Protein AF-T0CBG4-F1 (afdb_monomer_lite)

Radius of gyration: 37.31 Å; chains: 1; bounding box: 79×85×83 Å

Secondary structure (DSSP, 8-state):
---------------------------TTHHHHHHHHHHHHHHHHHHHHHHHHTTT-----------S-TTS----------------S---SSHHHHHTTS-GGGEETTTEE-EE--PPSEEEEETTTTEEEEEETTEEEE--SSSB--EEEEETTTTEEEEEE-SSBHHHHHHHHHHHHHHHHHHHTSS-EEEEEEP--

Structure (mmCIF, N/CA/C/O backbone):
data_AF-T0CBG4-F1
#
_entry.id   AF-T0CBG4-F1
#
loop_
_atom_site.group_PDB
_atom_site.id
_atom_site.type_symbol
_atom_site.label_atom_id
_atom_site.label_alt_id
_atom_site.label_comp_id
_atom_site.label_asym_id
_atom_site.label_entity_id
_atom_site.label_seq_id
_atom_site.pdbx_PDB_ins_code
_atom_site.Cartn_x
_atom_site.Cartn_y
_atom_site.Cartn_z
_atom_site.occupancy
_atom_site.B_iso_or_equiv
_atom_site.auth_seq_id
_atom_site.auth_comp_id
_atom_site.auth_asym_id
_atom_site.auth_atom_id
_atom_site.pdbx_PDB_model_num
ATOM 1 N N . MET A 1 1 ? 57.318 -65.740 19.740 1.00 37.69 1 MET A N 1
ATOM 2 C CA . MET A 1 1 ? 58.091 -66.657 20.612 1.00 37.69 1 MET A CA 1
ATOM 3 C C . MET A 1 1 ? 57.737 -66.328 22.060 1.00 37.69 1 MET A C 1
ATOM 5 O O . MET A 1 1 ? 57.861 -65.175 22.432 1.00 37.69 1 MET A O 1
ATOM 9 N N . LYS A 1 2 ? 56.919 -67.177 22.707 1.00 39.50 2 LYS A N 1
ATOM 10 C CA . LYS A 1 2 ? 57.251 -67.961 23.926 1.00 39.50 2 LYS A CA 1
ATOM 11 C C . LYS A 1 2 ? 57.809 -67.086 25.067 1.00 39.50 2 LYS A C 1
ATOM 13 O O . LYS A 1 2 ? 58.924 -66.606 24.966 1.00 39.50 2 LYS A O 1
ATOM 18 N N . LYS A 1 3 ? 56.951 -66.738 26.038 1.00 41.25 3 LYS A N 1
ATOM 19 C CA . LYS A 1 3 ? 56.841 -67.357 27.385 1.00 41.25 3 LYS A CA 1
ATOM 20 C C . LYS A 1 3 ? 58.083 -67.096 28.246 1.00 41.25 3 LYS A C 1
ATOM 22 O O . LYS A 1 3 ? 59.130 -67.612 27.894 1.00 41.25 3 LYS A O 1
ATOM 27 N N . LEU A 1 4 ? 57.916 -66.506 29.432 1.00 41.81 4 LEU A N 1
ATOM 28 C CA . LEU A 1 4 ? 58.376 -67.175 30.652 1.00 41.81 4 LEU A CA 1
ATOM 29 C C . LEU A 1 4 ? 57.711 -66.611 31.917 1.00 41.81 4 LEU A C 1
ATOM 31 O O . LEU A 1 4 ? 57.557 -65.409 32.096 1.00 41.81 4 LEU A O 1
ATOM 35 N N . VAL A 1 5 ? 57.311 -67.562 32.750 1.00 48.22 5 VAL A N 1
ATOM 36 C CA . VAL A 1 5 ? 56.775 -67.482 34.108 1.00 48.22 5 VAL A CA 1
ATOM 37 C C . VAL A 1 5 ? 57.923 -67.865 35.044 1.00 48.22 5 VAL A C 1
ATOM 39 O O . VAL A 1 5 ? 58.652 -68.784 34.685 1.00 48.22 5 VAL A O 1
ATOM 42 N N . LEU A 1 6 ? 58.058 -67.226 36.210 1.00 43.19 6 LEU A N 1
ATOM 43 C CA . LEU A 1 6 ? 58.262 -67.826 37.552 1.00 43.19 6 LEU A CA 1
ATOM 44 C C . LEU A 1 6 ? 58.715 -66.700 38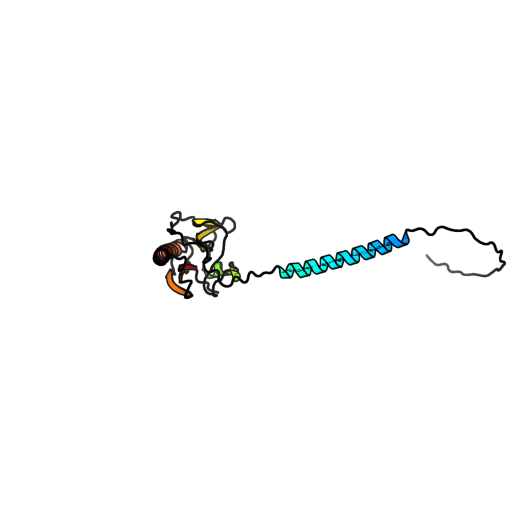.516 1.00 43.19 6 LEU A C 1
ATOM 46 O O . LEU A 1 6 ? 59.621 -65.958 38.164 1.00 43.19 6 LEU A O 1
ATOM 50 N N . LEU A 1 7 ? 58.022 -66.356 39.608 1.00 46.22 7 LEU A N 1
ATOM 51 C CA . LEU A 1 7 ? 57.769 -67.059 40.886 1.00 46.22 7 LEU A CA 1
ATOM 52 C C . LEU A 1 7 ? 58.995 -67.118 41.819 1.00 46.22 7 LEU A C 1
ATOM 54 O O . LEU A 1 7 ? 60.086 -67.465 41.387 1.00 46.22 7 LEU A O 1
ATOM 58 N N . LEU A 1 8 ? 58.694 -66.894 43.107 1.00 43.19 8 LEU A N 1
ATOM 59 C CA . LEU A 1 8 ? 59.471 -67.084 44.344 1.00 43.19 8 LEU A CA 1
ATOM 60 C C . LEU A 1 8 ? 60.249 -65.870 44.896 1.00 43.19 8 LEU A C 1
ATOM 62 O O . LEU A 1 8 ? 60.901 -65.170 44.141 1.00 43.19 8 LEU A O 1
ATOM 66 N N . VAL A 1 9 ? 60.341 -65.605 46.208 1.00 43.59 9 VAL A N 1
ATOM 67 C CA . VAL A 1 9 ? 59.545 -65.887 47.427 1.00 43.59 9 VAL A CA 1
ATOM 68 C C . VAL A 1 9 ? 60.393 -65.417 48.633 1.00 43.59 9 VAL A C 1
ATOM 70 O O . VAL A 1 9 ? 61.612 -65.505 48.589 1.00 43.59 9 VAL A O 1
ATOM 73 N N . LEU A 1 10 ? 59.706 -65.004 49.706 1.00 40.34 10 LEU A N 1
ATOM 74 C CA . LEU A 1 10 ? 60.107 -65.003 51.129 1.00 40.34 10 LEU A CA 1
ATOM 75 C C . LEU A 1 10 ? 61.128 -63.983 51.709 1.00 40.34 10 LEU A C 1
ATOM 77 O O . LEU A 1 10 ? 62.315 -63.988 51.415 1.00 40.34 10 LEU A O 1
ATOM 81 N N . THR A 1 11 ? 60.602 -63.271 52.722 1.00 45.53 11 THR A N 1
ATOM 82 C CA . THR A 1 11 ? 61.139 -63.000 54.082 1.00 45.53 11 THR A CA 1
ATOM 83 C C . THR A 1 11 ? 62.439 -62.219 54.281 1.00 45.53 11 THR A C 1
ATOM 85 O O . THR A 1 11 ? 63.509 -62.708 53.954 1.00 45.53 11 THR A O 1
ATOM 88 N N . ALA A 1 12 ? 62.370 -61.142 55.077 1.00 43.72 12 ALA A N 1
ATOM 89 C CA . ALA A 1 12 ? 62.709 -61.205 56.510 1.00 43.72 12 ALA A CA 1
ATOM 90 C C . ALA A 1 12 ? 62.407 -59.883 57.250 1.00 43.72 12 ALA A C 1
ATOM 92 O O . ALA A 1 12 ? 62.532 -58.791 56.705 1.00 43.72 12 ALA A O 1
ATOM 93 N N . LEU A 1 13 ? 62.001 -60.034 58.513 1.00 43.34 13 LEU A N 1
ATOM 94 C CA . LEU A 1 13 ? 61.850 -59.014 59.554 1.00 43.34 13 LEU A CA 1
ATOM 95 C C . LEU A 1 13 ? 63.197 -58.350 59.905 1.00 43.34 13 LEU A C 1
ATOM 97 O O . LEU A 1 13 ? 64.209 -59.041 59.946 1.00 43.34 13 LEU A O 1
ATOM 101 N N . THR A 1 14 ? 63.203 -57.086 60.348 1.00 48.53 14 THR A N 1
ATOM 102 C CA . THR A 1 14 ? 63.325 -56.717 61.784 1.00 48.53 14 THR A CA 1
ATOM 103 C C . THR A 1 14 ? 63.513 -55.205 62.019 1.00 48.53 14 THR A C 1
ATOM 105 O O . THR A 1 14 ? 64.178 -54.510 61.265 1.00 48.53 14 THR A O 1
ATOM 108 N N . ALA A 1 15 ? 62.934 -54.772 63.147 1.00 39.62 15 ALA A N 1
ATOM 109 C CA . ALA A 1 15 ? 63.411 -53.773 64.112 1.00 39.62 15 ALA A CA 1
ATOM 110 C C . ALA A 1 15 ? 63.417 -52.259 63.784 1.00 39.62 15 ALA A C 1
ATOM 112 O O . ALA A 1 15 ? 64.324 -51.686 63.194 1.00 39.62 15 ALA A O 1
ATOM 113 N N . THR A 1 16 ? 62.393 -51.631 64.362 1.00 50.56 16 THR A N 1
ATOM 114 C CA . THR A 1 16 ? 62.274 -50.294 64.968 1.00 50.56 16 THR A CA 1
ATOM 115 C C . THR A 1 16 ? 63.550 -49.554 65.398 1.00 50.56 16 THR A C 1
ATOM 117 O O . THR A 1 16 ? 64.309 -50.058 66.224 1.00 50.56 16 THR A O 1
ATOM 120 N N . THR A 1 17 ? 63.614 -48.262 65.062 1.00 44.94 17 THR A N 1
ATOM 121 C CA . THR A 1 17 ? 64.161 -47.205 65.932 1.00 44.94 17 THR A CA 1
ATOM 122 C C . THR A 1 17 ? 63.277 -45.956 65.869 1.00 44.94 17 THR A C 1
ATOM 124 O O . THR A 1 17 ? 62.831 -45.522 64.809 1.00 44.94 17 THR A O 1
ATOM 127 N N . PHE A 1 18 ? 62.972 -45.419 67.049 1.00 50.69 18 PHE A N 1
ATOM 128 C CA . PHE A 1 18 ? 62.211 -44.193 67.269 1.00 50.69 18 PHE A CA 1
ATOM 129 C C . PHE A 1 18 ? 63.106 -42.960 67.081 1.00 50.69 18 PHE A C 1
ATOM 131 O O . PHE A 1 18 ? 64.184 -42.898 67.665 1.00 50.69 18 PHE A O 1
ATOM 138 N N . ALA A 1 19 ? 62.605 -41.944 66.374 1.00 45.84 19 ALA A N 1
ATOM 139 C CA . ALA A 1 19 ? 63.012 -40.549 66.544 1.00 45.84 19 ALA A CA 1
ATOM 140 C C . ALA A 1 19 ? 61.829 -39.624 66.201 1.00 45.84 19 ALA A C 1
ATOM 142 O O . ALA A 1 19 ? 61.199 -39.755 65.153 1.00 45.84 19 ALA A O 1
ATOM 143 N N . ALA A 1 20 ? 61.499 -38.729 67.131 1.00 49.34 20 ALA A N 1
ATOM 144 C CA . ALA A 1 20 ? 60.479 -37.687 67.010 1.00 49.34 20 ALA A CA 1
ATOM 145 C C . ALA A 1 20 ? 61.099 -36.376 66.450 1.00 49.34 20 ALA A C 1
ATOM 147 O O . ALA A 1 20 ? 62.283 -36.352 66.129 1.00 49.34 20 ALA A O 1
ATOM 148 N N . PRO A 1 21 ? 60.354 -35.262 66.369 1.00 49.00 21 PRO A N 1
ATOM 149 C CA . PRO A 1 21 ? 59.578 -34.819 65.218 1.00 49.00 21 PRO A CA 1
ATOM 150 C C . PRO A 1 21 ? 60.204 -33.595 64.519 1.00 49.00 21 PRO A C 1
ATOM 152 O O . PRO A 1 21 ? 60.665 -32.668 65.181 1.00 49.00 21 PRO A O 1
ATOM 155 N N . GLU A 1 22 ? 60.093 -33.503 63.191 1.00 44.03 22 GLU A N 1
ATOM 156 C CA . GLU A 1 22 ? 60.361 -32.255 62.462 1.00 44.03 22 GLU A CA 1
ATOM 157 C C . GLU A 1 22 ? 59.092 -31.681 61.819 1.00 44.03 22 GLU A C 1
ATOM 159 O O . GLU A 1 22 ? 58.344 -32.339 61.094 1.00 44.03 22 GLU A O 1
ATOM 164 N N . ARG A 1 23 ? 58.855 -30.402 62.125 1.00 49.78 23 ARG A N 1
ATOM 165 C CA . ARG A 1 23 ? 57.807 -29.540 61.573 1.00 49.78 23 ARG A CA 1
ATOM 166 C C . ARG A 1 23 ? 58.010 -29.354 60.066 1.00 49.78 23 ARG A C 1
ATOM 168 O O . ARG A 1 23 ? 58.769 -28.488 59.638 1.00 49.78 23 ARG A O 1
ATOM 175 N N . GLY A 1 24 ? 57.261 -30.109 59.268 1.00 41.94 24 GLY A N 1
ATOM 176 C CA . GLY A 1 24 ? 57.139 -29.925 57.822 1.00 41.94 24 GLY A CA 1
ATOM 177 C C . GLY A 1 24 ? 55.911 -29.095 57.443 1.00 41.94 24 GLY A C 1
ATOM 178 O O . GLY A 1 24 ? 54.775 -29.533 57.608 1.00 41.94 24 GLY A O 1
ATOM 179 N N . ARG A 1 25 ? 56.161 -27.891 56.923 1.00 47.22 25 ARG A N 1
ATOM 180 C CA . ARG A 1 25 ? 55.216 -26.967 56.272 1.00 47.22 25 ARG A CA 1
ATOM 181 C C . ARG A 1 25 ? 54.281 -27.693 55.287 1.00 47.22 25 ARG A C 1
ATOM 183 O O . ARG A 1 25 ? 54.751 -28.304 54.332 1.00 47.22 25 ARG A O 1
ATOM 190 N N . ARG A 1 26 ? 52.961 -27.571 55.476 1.00 45.28 26 ARG A N 1
ATOM 191 C CA . ARG A 1 26 ? 51.955 -27.978 54.480 1.00 45.28 26 ARG A CA 1
ATOM 192 C C . ARG A 1 26 ? 51.795 -26.870 53.438 1.00 45.28 26 ARG A C 1
ATOM 194 O O . ARG A 1 26 ? 51.528 -25.724 53.784 1.00 45.28 26 ARG A O 1
ATOM 201 N N . ASN A 1 27 ? 52.004 -27.239 52.179 1.00 47.25 27 ASN A N 1
ATOM 202 C CA . ASN A 1 27 ? 51.906 -26.375 51.008 1.00 47.25 27 ASN A CA 1
ATOM 203 C C . ASN A 1 27 ? 50.450 -25.952 50.748 1.00 47.25 27 ASN A C 1
ATOM 205 O O . ASN A 1 27 ? 49.567 -26.796 50.639 1.00 47.25 27 ASN A O 1
ATOM 209 N N . ASN A 1 28 ? 50.231 -24.649 50.569 1.00 52.94 28 ASN A N 1
ATOM 210 C CA . ASN A 1 28 ? 48.940 -23.996 50.300 1.00 52.94 28 ASN A CA 1
ATOM 211 C C . ASN A 1 28 ? 48.387 -24.224 48.871 1.00 52.94 28 ASN A C 1
ATOM 213 O O . ASN A 1 28 ? 47.576 -23.436 48.390 1.00 52.94 28 ASN A O 1
ATOM 217 N N . ASN A 1 29 ? 48.819 -25.271 48.163 1.00 52.94 29 ASN A N 1
ATOM 218 C CA . ASN A 1 29 ? 48.487 -25.458 46.743 1.00 52.94 29 ASN A CA 1
ATOM 219 C C . ASN A 1 29 ? 47.198 -26.267 46.506 1.00 52.94 29 ASN A C 1
ATOM 221 O O . ASN A 1 29 ? 46.635 -26.215 45.412 1.00 52.94 29 ASN A O 1
ATOM 225 N N . ASP A 1 30 ? 46.686 -26.971 47.520 1.00 51.78 30 ASP A N 1
ATOM 226 C CA . ASP A 1 30 ? 45.487 -27.811 47.374 1.00 51.78 30 ASP A CA 1
ATOM 227 C C . ASP A 1 30 ? 44.169 -27.016 47.467 1.00 51.78 30 ASP A C 1
ATOM 229 O O . ASP A 1 30 ? 43.137 -27.438 46.932 1.00 51.78 30 ASP A O 1
ATOM 233 N N . ASP A 1 31 ? 44.197 -25.822 48.067 1.00 52.88 31 ASP A N 1
ATOM 234 C CA . ASP A 1 31 ? 43.014 -24.963 48.197 1.00 52.88 31 ASP A CA 1
ATOM 235 C C . ASP A 1 31 ? 42.715 -24.161 46.919 1.00 52.88 31 ASP A C 1
ATOM 237 O O . ASP A 1 31 ? 41.555 -23.844 46.630 1.00 52.88 31 ASP A O 1
ATOM 241 N N . GLU A 1 32 ? 43.724 -23.885 46.087 1.00 48.28 32 GLU A N 1
ATOM 242 C CA . GLU A 1 32 ? 43.535 -23.099 44.863 1.00 48.28 32 GLU A CA 1
ATOM 243 C C . GLU A 1 32 ? 42.802 -23.897 43.766 1.00 48.28 32 GLU A C 1
ATOM 245 O O . GLU A 1 32 ? 41.938 -23.365 43.061 1.00 48.28 32 GLU A O 1
ATOM 250 N N . LEU A 1 33 ? 43.057 -25.208 43.668 1.00 51.22 33 LEU A N 1
ATOM 251 C CA . LEU A 1 33 ? 42.388 -26.096 42.708 1.00 51.22 33 LEU A CA 1
ATOM 252 C C . LEU A 1 33 ? 40.919 -26.369 43.070 1.00 51.22 33 LEU A C 1
ATOM 254 O O . LEU A 1 33 ? 40.072 -26.473 42.174 1.00 51.22 33 LEU A O 1
ATOM 258 N N . ARG A 1 34 ? 40.578 -26.421 44.366 1.00 49.47 34 ARG A N 1
ATOM 259 C CA . ARG A 1 34 ? 39.176 -26.499 44.817 1.00 49.47 34 ARG A CA 1
ATOM 260 C C . ARG A 1 34 ? 38.412 -25.205 44.541 1.00 49.47 34 ARG A C 1
ATOM 262 O O . ARG A 1 34 ? 37.251 -25.265 44.134 1.00 49.47 34 ARG A O 1
ATOM 269 N N . ASN A 1 35 ? 39.061 -24.048 44.678 1.00 50.88 35 ASN A N 1
ATOM 270 C CA . ASN A 1 35 ? 38.427 -22.759 44.398 1.00 50.88 35 ASN A CA 1
ATOM 271 C C . ASN A 1 35 ? 38.187 -22.513 42.898 1.00 50.88 35 ASN A C 1
ATOM 273 O O . ASN A 1 35 ? 37.151 -21.953 42.534 1.00 50.88 35 ASN A O 1
ATOM 277 N N . ARG A 1 36 ? 39.080 -22.982 42.012 1.00 48.97 36 ARG A N 1
ATOM 278 C CA . ARG A 1 36 ? 38.887 -22.867 40.551 1.00 48.97 36 ARG A CA 1
ATOM 279 C C . ARG A 1 36 ? 37.696 -23.691 40.049 1.00 48.97 36 ARG A C 1
ATOM 281 O O . ARG A 1 36 ? 36.831 -23.144 39.374 1.00 48.97 36 ARG A O 1
ATOM 288 N N . ARG A 1 37 ? 37.550 -24.949 40.491 1.00 47.88 37 ARG A N 1
ATOM 289 C CA . ARG A 1 37 ? 36.385 -25.789 40.123 1.00 47.88 37 ARG A CA 1
ATOM 290 C C . ARG A 1 37 ? 35.049 -25.233 40.632 1.00 47.88 37 ARG A C 1
ATOM 292 O O . ARG A 1 37 ? 34.018 -25.430 39.994 1.00 47.88 37 ARG A O 1
ATOM 299 N N . SER A 1 38 ? 35.060 -24.525 41.763 1.00 52.03 38 SER A N 1
ATOM 300 C CA . SER A 1 38 ? 33.863 -23.872 42.310 1.00 52.03 38 SER A CA 1
ATOM 301 C C . SER A 1 38 ? 33.472 -22.608 41.526 1.00 52.03 38 SER A C 1
ATOM 303 O O . SER A 1 38 ? 32.282 -22.336 41.349 1.00 52.03 38 SER A O 1
ATOM 305 N N . ARG A 1 39 ? 34.451 -21.862 40.988 1.00 47.56 39 ARG A N 1
ATOM 306 C CA . ARG A 1 39 ? 34.199 -20.699 40.117 1.00 47.56 39 ARG A CA 1
ATOM 307 C C . ARG A 1 39 ? 33.622 -21.105 38.760 1.00 47.56 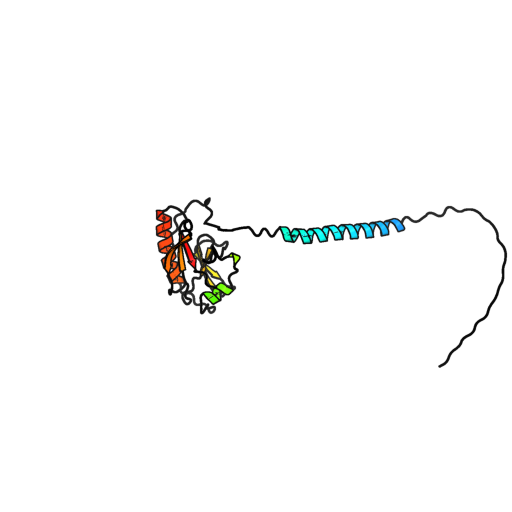39 ARG A C 1
ATOM 309 O O . ARG A 1 39 ? 32.597 -20.546 38.377 1.00 47.56 39 ARG A O 1
ATOM 316 N N . ASP A 1 40 ? 34.160 -22.138 38.116 1.00 47.84 40 ASP A N 1
ATOM 317 C CA . ASP A 1 40 ? 33.653 -22.610 36.814 1.00 47.84 40 ASP A CA 1
ATOM 318 C C . ASP A 1 40 ? 32.217 -23.166 36.908 1.00 47.84 40 ASP A C 1
ATOM 320 O O . ASP A 1 40 ? 31.383 -22.964 36.020 1.00 47.84 40 ASP A O 1
ATOM 324 N N . ALA A 1 41 ? 31.872 -23.805 38.032 1.00 49.53 41 ALA A N 1
ATOM 325 C CA . ALA A 1 41 ? 30.512 -24.279 38.290 1.00 49.53 41 ALA A CA 1
ATOM 326 C C . ALA A 1 41 ? 29.510 -23.138 38.567 1.00 49.53 41 ALA A C 1
ATOM 328 O O . ALA A 1 41 ? 28.310 -23.299 38.316 1.00 49.53 41 ALA A O 1
ATOM 329 N N . ARG A 1 42 ? 29.976 -21.988 39.074 1.00 46.50 42 ARG A N 1
ATOM 330 C CA . ARG A 1 42 ? 29.150 -20.786 39.288 1.00 46.50 42 ARG A CA 1
ATOM 331 C C . ARG A 1 42 ? 28.929 -20.013 37.990 1.00 46.50 42 ARG A C 1
ATOM 333 O O . ARG A 1 42 ? 27.808 -19.572 37.742 1.00 46.50 42 ARG A O 1
ATOM 340 N N . ASP A 1 43 ? 29.946 -19.936 37.138 1.00 46.38 43 ASP A N 1
ATOM 341 C CA . ASP A 1 43 ? 29.872 -19.226 35.855 1.00 46.38 43 ASP A CA 1
ATOM 342 C C . ASP A 1 43 ? 29.018 -19.981 34.814 1.00 46.38 43 ASP A C 1
ATOM 344 O O . ASP A 1 43 ? 28.286 -19.400 34.005 1.00 46.38 43 ASP A O 1
ATOM 348 N N . SER A 1 44 ? 28.996 -21.316 34.904 1.00 46.06 44 SER A N 1
ATOM 349 C CA . SER A 1 44 ? 28.110 -22.156 34.088 1.00 46.06 44 SER A CA 1
ATOM 350 C C . SER A 1 44 ? 26.620 -21.980 34.438 1.00 46.06 44 SER A C 1
ATOM 352 O O . SER A 1 44 ? 25.757 -22.068 33.559 1.00 46.06 44 SER A O 1
ATOM 354 N N . ARG A 1 45 ? 26.284 -21.661 35.700 1.00 44.81 45 ARG A N 1
ATOM 355 C CA . ARG A 1 45 ? 24.890 -21.381 36.104 1.00 44.81 45 ARG A CA 1
ATOM 356 C C . ARG A 1 45 ? 24.417 -20.010 35.622 1.00 44.81 45 ARG A C 1
ATOM 358 O O . ARG A 1 45 ? 23.303 -19.917 35.113 1.00 44.81 45 ARG A O 1
ATOM 365 N N . TYR A 1 46 ? 25.282 -18.996 35.657 1.00 43.75 46 TYR A N 1
ATOM 366 C CA . TYR A 1 46 ? 24.961 -17.666 35.124 1.00 43.75 46 TYR A CA 1
ATOM 367 C C . TYR A 1 46 ? 24.720 -17.682 33.604 1.00 43.75 46 TYR A C 1
ATOM 369 O O . TYR A 1 46 ? 23.815 -17.016 33.096 1.00 43.75 46 TYR A O 1
ATOM 377 N N . ASN A 1 47 ? 25.451 -18.524 32.866 1.00 43.66 47 ASN A N 1
ATOM 378 C CA . ASN A 1 47 ? 25.245 -18.688 31.425 1.00 43.66 47 ASN A CA 1
ATOM 379 C C . ASN A 1 47 ? 24.014 -19.534 31.053 1.00 43.66 47 ASN A C 1
ATOM 381 O O . ASN A 1 47 ? 23.457 -19.361 29.963 1.00 43.66 47 ASN A O 1
ATOM 385 N N . ARG A 1 48 ? 23.544 -20.426 31.936 1.00 41.81 48 ARG A N 1
ATOM 386 C CA . ARG A 1 48 ? 22.320 -21.211 31.694 1.00 41.81 48 ARG A CA 1
ATOM 387 C C . ARG A 1 48 ? 21.056 -20.377 31.904 1.00 41.81 48 ARG A C 1
ATOM 389 O O . ARG A 1 48 ? 20.120 -20.499 31.111 1.00 41.81 48 ARG A O 1
ATOM 396 N N . ASP A 1 49 ? 21.071 -19.475 32.881 1.00 45.25 49 ASP A N 1
ATOM 397 C CA . ASP A 1 49 ? 19.961 -18.549 33.126 1.00 45.25 49 ASP A CA 1
ATOM 398 C C . ASP A 1 49 ? 19.931 -17.394 32.116 1.00 45.25 49 ASP A C 1
ATOM 400 O O . ASP A 1 49 ? 18.853 -16.995 31.676 1.00 45.25 49 ASP A O 1
ATOM 404 N N . SER A 1 50 ? 21.087 -16.947 31.610 1.00 44.22 50 SER A N 1
ATOM 405 C CA . SER A 1 50 ? 21.136 -15.972 30.506 1.00 44.22 50 SER A CA 1
ATOM 406 C C . SER A 1 50 ? 20.543 -16.528 29.197 1.00 44.22 50 SER A C 1
ATOM 408 O O . SER A 1 50 ? 19.864 -15.817 28.453 1.00 44.22 50 SER A O 1
ATOM 410 N N . ARG A 1 51 ? 20.686 -17.838 28.934 1.00 42.78 51 ARG A N 1
ATOM 411 C CA . ARG A 1 51 ? 20.030 -18.495 27.785 1.00 42.78 51 ARG A CA 1
ATOM 412 C C . ARG A 1 51 ? 18.529 -18.729 27.986 1.00 42.78 51 ARG A C 1
ATOM 414 O O . ARG A 1 51 ? 17.803 -18.749 26.995 1.00 42.78 51 ARG A O 1
ATOM 421 N N . ARG A 1 52 ? 18.048 -18.851 29.230 1.00 42.19 52 ARG A N 1
ATOM 422 C CA . ARG A 1 52 ? 16.604 -18.872 29.539 1.00 42.19 52 ARG A CA 1
ATOM 423 C C . ARG A 1 52 ? 15.972 -17.478 29.524 1.00 42.19 52 ARG A C 1
ATOM 425 O O . ARG A 1 52 ? 14.809 -17.364 29.153 1.00 42.19 52 ARG A O 1
ATOM 432 N N . ASN A 1 53 ? 16.728 -16.421 29.820 1.00 39.84 53 ASN A N 1
ATOM 433 C CA . ASN A 1 53 ? 16.219 -15.047 29.751 1.00 39.84 53 ASN A CA 1
ATOM 434 C C . ASN A 1 53 ? 16.252 -14.427 28.349 1.00 39.84 53 ASN A C 1
ATOM 436 O O . ASN A 1 53 ? 15.400 -13.596 28.054 1.00 39.84 53 ASN A O 1
ATOM 440 N N . ARG A 1 54 ? 17.087 -14.908 27.417 1.00 40.62 54 ARG A N 1
ATOM 441 C CA . ARG A 1 54 ? 16.956 -14.524 25.992 1.00 40.62 54 ARG A CA 1
ATOM 442 C C . ARG A 1 54 ? 15.664 -15.019 25.326 1.00 40.62 54 ARG A C 1
ATOM 444 O O . ARG A 1 54 ? 15.342 -14.583 24.226 1.00 40.62 54 ARG A O 1
ATOM 451 N N . GLN A 1 55 ? 14.907 -15.909 25.973 1.00 40.94 55 GLN A N 1
ATOM 452 C CA . GLN A 1 55 ? 13.570 -16.300 25.515 1.00 40.94 55 GLN A CA 1
ATOM 453 C C . GLN A 1 55 ? 12.451 -15.373 26.014 1.00 40.94 55 GLN A C 1
ATOM 455 O O . GLN A 1 55 ? 11.345 -15.462 25.484 1.00 40.94 55 GLN A O 1
ATOM 460 N N . ARG A 1 56 ? 12.714 -14.472 26.974 1.00 39.03 56 ARG A N 1
ATOM 461 C CA . ARG A 1 56 ? 11.699 -13.563 27.538 1.00 39.03 56 ARG A CA 1
ATOM 462 C C . ARG A 1 56 ? 11.712 -12.147 26.965 1.00 39.03 56 ARG A C 1
ATOM 464 O O . ARG A 1 56 ? 10.730 -11.439 27.140 1.00 39.03 56 ARG A O 1
ATOM 471 N N . ASP A 1 57 ? 12.722 -11.812 26.166 1.00 39.53 57 ASP A N 1
ATOM 472 C CA . ASP A 1 57 ? 12.692 -10.645 25.271 1.00 39.53 57 ASP A CA 1
ATOM 473 C C . ASP A 1 57 ? 12.088 -10.977 23.900 1.00 39.53 57 ASP A C 1
ATOM 475 O O . ASP A 1 57 ? 12.132 -10.190 22.961 1.00 39.53 57 ASP A O 1
ATOM 479 N N . ARG A 1 58 ? 11.390 -12.115 23.805 1.00 39.94 58 ARG A N 1
ATOM 480 C CA . ARG A 1 58 ? 10.215 -12.224 22.939 1.00 39.94 58 ARG A CA 1
ATOM 481 C C . ARG A 1 58 ? 9.019 -11.534 23.607 1.00 39.94 58 ARG A C 1
ATOM 483 O O . ARG A 1 58 ? 7.956 -12.129 23.738 1.00 39.94 58 ARG A O 1
ATOM 490 N N . ARG A 1 59 ? 9.163 -10.246 23.927 1.00 38.25 59 ARG A N 1
ATOM 491 C CA . ARG A 1 59 ? 8.127 -9.314 23.483 1.00 38.25 59 ARG A CA 1
ATOM 492 C C . ARG A 1 59 ? 8.234 -9.384 21.948 1.00 38.25 59 ARG A C 1
ATOM 494 O O . ARG A 1 59 ? 8.943 -8.606 21.336 1.00 38.25 59 ARG A O 1
ATOM 501 N N . TYR A 1 60 ? 7.705 -10.396 21.244 1.00 38.47 60 TYR A N 1
ATOM 502 C CA . TYR A 1 60 ? 6.292 -10.393 20.849 1.00 38.47 60 TYR A CA 1
ATOM 503 C C . TYR A 1 60 ? 5.617 -9.149 21.392 1.00 38.47 60 TYR A C 1
ATOM 505 O O . TYR A 1 60 ? 4.847 -9.180 22.342 1.00 38.47 60 TYR A O 1
ATOM 513 N N . ASP A 1 61 ? 6.076 -8.033 20.827 1.00 41.75 61 ASP A N 1
ATOM 514 C CA . ASP A 1 61 ? 5.348 -6.799 20.773 1.00 41.75 61 ASP A CA 1
ATOM 515 C C . ASP A 1 61 ? 3.986 -7.250 20.266 1.00 41.75 61 ASP A C 1
ATOM 517 O O . ASP A 1 61 ? 3.825 -7.650 19.109 1.00 41.75 61 ASP A O 1
ATOM 521 N N . ASP A 1 62 ? 3.061 -7.336 21.212 1.00 37.25 62 ASP A N 1
ATOM 522 C CA . ASP A 1 62 ? 1.660 -7.684 21.069 1.00 37.25 62 ASP A CA 1
ATOM 523 C C . ASP A 1 62 ? 0.974 -6.522 20.340 1.00 37.25 62 ASP A C 1
ATOM 525 O O . ASP A 1 62 ? -0.050 -5.985 20.754 1.00 37.25 62 ASP A O 1
ATOM 529 N N . ARG A 1 63 ? 1.579 -6.104 19.218 1.00 42.19 63 ARG A N 1
ATOM 530 C CA . ARG A 1 63 ? 1.042 -5.209 18.204 1.00 42.19 63 ARG A CA 1
ATOM 531 C C . ARG A 1 63 ? -0.023 -5.971 17.435 1.00 42.19 63 ARG A C 1
ATOM 533 O O . ARG A 1 63 ? -0.035 -6.039 16.208 1.00 42.19 63 ARG A O 1
ATOM 540 N N . ARG A 1 64 ? -1.008 -6.481 18.163 1.00 40.84 64 ARG A N 1
ATOM 541 C CA . ARG A 1 64 ? -2.372 -6.280 17.721 1.00 40.84 64 ARG A CA 1
ATOM 542 C C . ARG A 1 64 ? -2.479 -4.807 17.306 1.00 40.84 64 ARG A C 1
ATOM 544 O O . ARG A 1 64 ? -2.384 -3.920 18.141 1.00 40.84 64 ARG A O 1
ATOM 551 N N . ARG A 1 65 ? -2.753 -4.568 16.023 1.00 48.41 65 ARG A N 1
ATOM 552 C CA . ARG A 1 65 ? -3.524 -3.396 15.588 1.00 48.41 65 ARG A CA 1
ATOM 553 C C . ARG A 1 65 ? -2.803 -2.044 15.649 1.00 48.41 65 ARG A C 1
ATOM 555 O O . ARG A 1 65 ? -3.342 -1.107 16.230 1.00 48.41 65 ARG A O 1
ATOM 562 N N . THR A 1 66 ? -1.669 -1.848 14.978 1.00 47.06 66 THR A N 1
ATOM 563 C CA . THR A 1 66 ? -1.254 -0.462 14.690 1.00 47.06 66 THR A CA 1
ATOM 564 C C . THR A 1 66 ? -2.178 0.148 13.634 1.00 47.06 66 THR A C 1
ATOM 566 O O . THR A 1 66 ? -1.814 0.323 12.474 1.00 47.06 66 THR A O 1
ATOM 569 N N . ARG A 1 67 ? -3.387 0.550 14.055 1.00 48.72 67 ARG A N 1
ATOM 570 C CA . ARG A 1 67 ? -3.963 1.834 13.640 1.00 48.72 67 ARG A CA 1
ATOM 571 C C . ARG A 1 67 ? -2.798 2.834 13.539 1.00 48.72 67 ARG A C 1
ATOM 573 O O . ARG A 1 67 ? -1.901 2.760 14.387 1.00 48.72 67 ARG A O 1
ATOM 580 N N . PRO A 1 68 ? -2.721 3.664 12.485 1.00 51.66 68 PRO A N 1
ATOM 581 C CA . PRO A 1 68 ? -1.777 4.777 12.468 1.00 51.66 68 PRO A CA 1
ATOM 582 C C . PRO A 1 68 ? -1.749 5.416 13.852 1.00 51.66 68 PRO A C 1
ATOM 584 O O . PRO A 1 68 ? -2.817 5.601 14.434 1.00 51.66 68 PRO A O 1
ATOM 587 N N . ASP A 1 69 ? -0.553 5.591 14.414 1.00 49.25 69 ASP A N 1
ATOM 588 C CA . ASP A 1 69 ? -0.393 6.047 15.791 1.00 49.25 69 ASP A CA 1
ATOM 589 C C . ASP A 1 69 ? -1.299 7.270 16.023 1.00 49.25 69 ASP A C 1
ATOM 591 O O . ASP A 1 69 ? -1.076 8.297 15.377 1.00 49.25 69 ASP A O 1
ATOM 595 N N . PRO A 1 70 ? -2.334 7.174 16.881 1.00 48.59 70 PRO A N 1
ATOM 596 C CA . PRO A 1 70 ? -3.292 8.257 17.077 1.00 48.59 70 PRO A CA 1
ATOM 597 C C . PRO A 1 70 ? -2.646 9.502 17.701 1.00 48.59 70 PRO A C 1
ATOM 599 O O . PRO A 1 70 ? -3.279 10.550 17.763 1.00 48.59 70 PRO A O 1
ATOM 602 N N . THR A 1 71 ? -1.392 9.414 18.162 1.00 51.97 71 THR A N 1
ATOM 603 C CA . THR A 1 71 ? -0.615 10.571 18.629 1.00 51.97 71 THR A CA 1
ATOM 604 C C . THR A 1 71 ? 0.036 11.360 17.491 1.00 51.97 71 THR A C 1
ATOM 606 O O . THR A 1 71 ? 0.505 12.481 17.702 1.00 51.97 71 THR A O 1
ATOM 609 N N . ARG A 1 72 ? 0.058 10.818 16.267 1.00 65.69 72 ARG A N 1
ATOM 610 C CA . ARG A 1 72 ? 0.606 11.508 15.102 1.00 65.69 72 ARG A CA 1
ATOM 611 C C . ARG A 1 72 ? -0.444 12.465 14.551 1.00 65.69 72 ARG A C 1
ATOM 613 O O . ARG A 1 72 ? -1.410 12.037 13.930 1.00 65.69 72 ARG A O 1
ATOM 620 N N . ALA A 1 73 ? -0.213 13.763 14.739 1.00 76.62 73 ALA A N 1
ATOM 621 C CA . ALA A 1 73 ? -1.036 14.802 14.131 1.00 76.62 73 ALA A CA 1
ATOM 622 C C . ALA A 1 73 ? -1.219 14.539 12.625 1.00 76.62 73 ALA A C 1
ATOM 624 O O . ALA A 1 73 ? -0.246 14.244 11.912 1.00 76.62 73 ALA A O 1
ATOM 625 N N . TYR A 1 74 ? -2.466 14.632 12.156 1.00 82.44 74 TYR A N 1
ATOM 626 C CA . TYR A 1 74 ? -2.764 14.511 10.738 1.00 82.44 74 TYR A CA 1
ATOM 627 C C . TYR A 1 74 ? -1.995 15.580 9.968 1.00 82.44 74 TYR A C 1
ATOM 629 O O . TYR A 1 74 ? -1.998 16.765 10.307 1.00 82.44 74 TYR A O 1
ATOM 637 N N . ARG A 1 75 ? -1.301 15.142 8.923 1.00 84.62 75 ARG A N 1
ATOM 638 C CA . ARG A 1 75 ? -0.623 16.024 7.989 1.00 84.62 75 ARG A CA 1
ATOM 639 C C . ARG A 1 75 ? -1.183 15.705 6.624 1.00 84.62 75 ARG A C 1
ATOM 641 O O . ARG A 1 75 ? -1.036 14.577 6.160 1.00 84.62 75 ARG A O 1
ATOM 648 N N . ARG A 1 76 ? -1.760 16.720 5.981 1.00 87.50 76 ARG A N 1
ATOM 649 C CA . ARG A 1 76 ? -2.205 16.608 4.596 1.00 87.50 76 ARG A CA 1
ATOM 650 C C . ARG A 1 76 ? -1.062 16.048 3.755 1.00 87.50 76 ARG A C 1
ATOM 652 O O . ARG A 1 76 ? 0.030 16.620 3.699 1.00 87.50 76 ARG A O 1
ATOM 659 N N . TYR A 1 77 ? -1.344 14.926 3.119 1.00 89.38 77 TYR A N 1
ATOM 660 C CA . TYR A 1 77 ? -0.477 14.276 2.160 1.00 89.38 77 TYR A CA 1
ATOM 661 C C . TYR A 1 77 ? -1.221 14.218 0.835 1.00 89.38 77 TYR A C 1
ATOM 663 O O . TYR A 1 77 ? -2.441 14.074 0.814 1.00 89.38 77 TYR A O 1
ATOM 671 N N . ARG A 1 78 ? -0.482 14.364 -0.260 1.00 91.19 78 ARG A N 1
ATOM 672 C CA . ARG A 1 78 ? -1.019 14.164 -1.596 1.00 91.19 78 ARG A CA 1
ATOM 673 C C . ARG A 1 78 ? -0.175 13.119 -2.290 1.00 91.19 78 ARG A C 1
ATOM 675 O O . ARG A 1 78 ? 1.016 13.342 -2.527 1.00 91.19 78 ARG A O 1
ATOM 682 N N . HIS A 1 79 ? -0.811 12.005 -2.612 1.00 92.62 79 HIS A N 1
ATOM 683 C CA . HIS A 1 79 ? -0.212 10.943 -3.386 1.00 92.62 79 HIS A CA 1
ATOM 684 C C . HIS A 1 79 ? 0.360 11.497 -4.685 1.00 92.62 79 HIS A C 1
ATOM 686 O O . HIS A 1 79 ? -0.244 12.318 -5.377 1.00 92.62 79 HIS A O 1
ATOM 692 N N . THR A 1 80 ? 1.584 11.078 -4.973 1.00 92.06 80 THR A N 1
ATOM 693 C CA . THR A 1 80 ? 2.280 11.421 -6.206 1.00 92.06 80 THR A CA 1
ATOM 694 C C . THR A 1 80 ? 2.645 10.103 -6.873 1.00 92.06 80 THR A C 1
ATOM 696 O O . THR A 1 80 ? 3.609 9.462 -6.446 1.00 92.06 80 THR A O 1
ATOM 699 N N . PRO A 1 81 ? 1.865 9.670 -7.879 1.00 88.81 81 PRO A N 1
ATOM 700 C CA . PRO A 1 81 ? 2.147 8.450 -8.618 1.00 88.81 81 PRO A CA 1
ATOM 701 C C . PRO A 1 81 ? 3.551 8.481 -9.212 1.00 88.81 81 PRO A C 1
ATOM 703 O O . PRO A 1 81 ? 3.968 9.500 -9.776 1.00 88.81 81 PRO A O 1
ATOM 706 N N . ASN A 1 82 ? 4.263 7.359 -9.138 1.00 87.50 82 ASN A N 1
ATOM 707 C CA . ASN A 1 82 ? 5.485 7.226 -9.913 1.00 87.50 82 ASN A CA 1
ATOM 708 C C . ASN A 1 82 ? 5.114 6.882 -11.361 1.00 87.50 82 ASN A C 1
ATOM 710 O O . ASN A 1 82 ? 4.493 5.855 -11.627 1.00 87.50 82 ASN A O 1
ATOM 714 N N . ARG A 1 83 ? 5.494 7.759 -12.295 1.00 82.25 83 ARG A N 1
ATOM 715 C CA . ARG A 1 83 ? 5.210 7.600 -13.730 1.00 82.25 83 ARG A CA 1
ATOM 716 C C . ARG A 1 83 ? 6.224 6.710 -14.440 1.00 82.25 83 ARG A C 1
ATOM 718 O O . ARG A 1 83 ? 5.972 6.286 -15.567 1.00 82.25 83 ARG A O 1
ATOM 725 N N . ASP A 1 84 ? 7.343 6.416 -13.787 1.00 80.88 84 ASP A N 1
ATOM 726 C CA . ASP A 1 84 ? 8.379 5.573 -14.354 1.00 80.88 84 ASP A CA 1
ATOM 727 C C . ASP A 1 84 ? 7.985 4.104 -14.199 1.00 80.88 84 ASP A C 1
ATOM 729 O O . ASP A 1 84 ? 8.051 3.512 -13.119 1.00 80.88 84 ASP A O 1
ATOM 733 N N . TYR A 1 85 ? 7.574 3.497 -15.312 1.00 77.75 85 TYR A N 1
ATOM 734 C CA . TYR A 1 85 ? 7.279 2.070 -15.394 1.00 77.75 85 TYR A CA 1
ATOM 735 C C . TYR A 1 85 ? 8.575 1.255 -15.391 1.00 77.75 85 TYR A C 1
ATOM 737 O O . TYR A 1 85 ? 9.042 0.775 -16.429 1.00 77.75 85 TYR A O 1
ATOM 745 N N . VAL A 1 86 ? 9.176 1.102 -14.211 1.00 80.50 86 VAL A N 1
ATOM 746 C CA . VAL A 1 86 ? 10.426 0.356 -14.065 1.00 80.50 86 VAL A CA 1
ATOM 747 C C . VAL A 1 86 ? 10.180 -1.126 -14.350 1.00 80.50 86 VAL A C 1
ATOM 749 O O . VAL A 1 86 ? 9.324 -1.777 -13.745 1.00 80.50 86 VAL A O 1
ATOM 752 N N . ARG A 1 87 ? 10.933 -1.664 -15.312 1.00 84.44 87 ARG A N 1
ATOM 753 C CA . ARG A 1 87 ? 10.962 -3.099 -15.607 1.00 84.44 87 ARG A CA 1
ATOM 754 C C . ARG A 1 87 ? 11.698 -3.822 -14.483 1.00 84.44 87 ARG A C 1
ATOM 756 O O . ARG A 1 87 ? 12.810 -3.438 -14.149 1.00 84.44 87 ARG A O 1
ATOM 763 N N . HIS A 1 88 ? 11.097 -4.883 -13.961 1.00 88.00 88 HIS A N 1
ATOM 764 C CA . HIS A 1 88 ? 11.735 -5.847 -13.063 1.00 88.00 88 HIS A CA 1
ATOM 765 C C . HIS A 1 88 ? 11.582 -7.258 -13.627 1.00 88.00 88 HIS A C 1
ATOM 767 O O . HIS A 1 88 ? 10.674 -7.534 -14.425 1.00 88.00 88 HIS A O 1
ATOM 773 N N . ASN A 1 89 ? 12.481 -8.149 -13.217 1.00 85.56 89 ASN A N 1
ATOM 774 C CA . ASN A 1 89 ? 12.427 -9.554 -13.602 1.00 85.56 89 ASN A CA 1
ATOM 775 C C . ASN A 1 89 ? 11.558 -10.362 -12.637 1.00 85.56 89 ASN A C 1
ATOM 777 O O . ASN A 1 89 ? 10.941 -11.352 -13.040 1.00 85.56 89 ASN A O 1
ATOM 781 N N . ARG A 1 90 ? 11.495 -9.954 -11.364 1.00 86.56 90 ARG A N 1
ATOM 782 C CA . ARG A 1 90 ? 10.740 -10.684 -10.350 1.00 86.56 90 ARG A CA 1
ATOM 783 C C . ARG A 1 90 ? 9.247 -10.414 -10.448 1.00 86.56 90 ARG A C 1
ATOM 785 O O . ARG A 1 90 ? 8.733 -9.435 -9.927 1.00 86.56 90 ARG A O 1
ATOM 792 N N . ARG A 1 91 ? 8.521 -11.379 -10.998 1.00 86.56 91 ARG A N 1
ATOM 793 C CA . ARG A 1 91 ? 7.062 -11.316 -11.093 1.00 86.56 91 ARG A CA 1
ATOM 794 C C . ARG A 1 91 ? 6.396 -12.262 -10.119 1.00 86.56 91 ARG A C 1
ATOM 796 O O . ARG A 1 91 ? 6.806 -13.412 -9.965 1.00 86.56 91 ARG A O 1
ATOM 803 N N . TRP A 1 92 ? 5.318 -11.789 -9.521 1.00 86.62 92 TRP A N 1
ATOM 804 C CA . TRP A 1 92 ? 4.383 -12.613 -8.781 1.00 86.62 92 TRP A CA 1
ATOM 805 C C . TRP A 1 92 ? 3.188 -12.887 -9.684 1.00 86.62 92 TRP A C 1
ATOM 807 O O . TRP A 1 92 ? 2.271 -12.071 -9.773 1.00 86.62 92 TRP A O 1
ATOM 817 N N . THR A 1 93 ? 3.208 -14.040 -10.365 1.00 74.19 93 THR A N 1
ATOM 818 C CA . THR A 1 93 ? 2.132 -14.480 -11.274 1.00 74.19 93 THR A CA 1
ATOM 819 C C . THR A 1 93 ? 0.759 -14.361 -10.618 1.00 74.19 93 THR A C 1
ATOM 821 O O . THR A 1 93 ? -0.219 -14.010 -11.272 1.00 74.19 93 THR A O 1
ATOM 824 N N . THR A 1 94 ? 0.690 -14.607 -9.308 1.00 81.50 94 THR A N 1
ATOM 825 C CA . THR A 1 94 ? -0.497 -14.351 -8.499 1.00 81.50 94 THR A CA 1
ATOM 826 C C . THR A 1 94 ? -0.157 -13.552 -7.241 1.00 81.50 94 THR A C 1
ATOM 828 O O . THR A 1 94 ? 0.941 -13.656 -6.691 1.00 81.50 94 THR A O 1
ATOM 831 N N . ALA A 1 95 ? -1.132 -12.804 -6.712 1.00 84.75 95 ALA A N 1
ATOM 832 C CA . ALA A 1 95 ? -1.006 -12.163 -5.397 1.00 84.75 95 ALA A CA 1
ATOM 833 C C . ALA A 1 95 ? -0.670 -13.179 -4.289 1.00 84.75 95 ALA A C 1
ATOM 835 O O . ALA A 1 95 ? 0.130 -12.904 -3.398 1.00 84.75 95 ALA A O 1
ATOM 836 N N . ARG A 1 96 ? -1.205 -14.403 -4.396 1.00 86.94 96 ARG A N 1
ATOM 837 C CA . ARG A 1 96 ? -0.918 -15.503 -3.467 1.00 86.94 96 ARG A CA 1
ATOM 838 C C . ARG A 1 96 ? 0.575 -15.854 -3.421 1.00 86.94 96 ARG A C 1
ATOM 840 O O . ARG A 1 96 ? 1.087 -16.131 -2.338 1.00 86.94 96 ARG A O 1
ATOM 847 N N . ASP A 1 97 ? 1.284 -15.821 -4.548 1.00 89.00 97 ASP A N 1
ATOM 848 C CA . ASP A 1 97 ? 2.719 -16.139 -4.577 1.00 89.00 97 ASP A CA 1
ATOM 849 C C . ASP A 1 97 ? 3.532 -15.125 -3.770 1.00 89.00 97 ASP A C 1
ATOM 851 O O . ASP A 1 97 ? 4.399 -15.507 -2.982 1.00 89.00 97 ASP A O 1
ATOM 855 N N . TYR A 1 98 ? 3.178 -13.843 -3.879 1.00 90.62 98 TYR A N 1
ATOM 856 C CA . TYR A 1 98 ? 3.751 -12.805 -3.031 1.00 90.62 98 TYR A CA 1
ATOM 857 C C . TYR A 1 98 ? 3.405 -13.025 -1.555 1.00 90.62 98 TYR A C 1
ATOM 859 O O . TYR A 1 98 ? 4.288 -12.988 -0.696 1.00 90.62 98 TYR A O 1
ATOM 867 N N . HIS A 1 99 ? 2.137 -13.310 -1.249 1.00 91.81 99 HIS A N 1
ATOM 868 C CA . HIS A 1 99 ? 1.645 -13.485 0.120 1.00 91.81 99 HIS A CA 1
ATOM 869 C C . HIS A 1 99 ? 2.381 -14.583 0.893 1.00 91.81 99 HIS A C 1
ATOM 871 O O . HIS A 1 99 ? 2.564 -14.451 2.101 1.00 91.81 99 HIS A O 1
ATOM 877 N N . ARG A 1 100 ? 2.862 -15.628 0.210 1.00 90.19 100 ARG A N 1
ATOM 878 C CA . ARG A 1 100 ? 3.673 -16.703 0.812 1.00 90.19 100 ARG A CA 1
ATOM 879 C C . ARG A 1 100 ? 5.030 -16.227 1.332 1.00 90.19 100 ARG A C 1
ATOM 881 O O . ARG A 1 100 ? 5.588 -16.853 2.228 1.00 90.19 100 ARG A O 1
ATOM 888 N N . THR A 1 101 ? 5.561 -15.133 0.791 1.00 90.00 101 THR A N 1
ATOM 889 C CA . THR A 1 101 ? 6.820 -14.531 1.266 1.00 90.00 101 THR A CA 1
ATOM 890 C C . THR A 1 101 ? 6.624 -13.557 2.418 1.00 90.00 101 THR A C 1
ATOM 892 O O . THR A 1 101 ? 7.579 -13.202 3.112 1.00 90.00 101 THR A O 1
ATOM 895 N N . VAL A 1 102 ? 5.384 -13.132 2.650 1.00 88.75 102 VAL A N 1
ATOM 896 C CA . VAL A 1 102 ? 5.048 -12.213 3.725 1.00 88.75 102 VAL A CA 1
ATOM 897 C C . VAL A 1 102 ? 4.787 -13.011 4.995 1.00 88.75 102 VAL A C 1
ATOM 899 O O . VAL A 1 102 ? 3.975 -13.931 5.040 1.00 88.75 102 VAL A O 1
ATOM 902 N N . ARG A 1 103 ? 5.483 -12.642 6.070 1.00 89.75 103 ARG A N 1
ATOM 903 C CA . ARG A 1 103 ? 5.281 -13.265 7.380 1.00 89.75 103 ARG A CA 1
ATOM 904 C C . ARG A 1 103 ? 3.859 -12.963 7.885 1.00 89.75 103 ARG A C 1
ATOM 906 O O . ARG A 1 103 ? 3.455 -11.801 7.816 1.00 89.75 103 ARG A O 1
ATOM 913 N N . PRO A 1 104 ? 3.150 -13.931 8.500 1.00 87.56 104 PRO A N 1
ATOM 914 C CA . PRO A 1 104 ? 1.787 -13.728 9.008 1.00 87.56 104 PRO A CA 1
ATOM 915 C C . PRO A 1 104 ? 1.626 -12.558 9.989 1.00 87.56 104 PRO A C 1
ATOM 917 O O . PRO A 1 104 ? 0.549 -11.987 10.091 1.00 87.56 104 PRO A O 1
ATOM 920 N N . ILE A 1 105 ? 2.703 -12.154 10.676 1.00 87.06 105 ILE A N 1
ATOM 921 C CA . ILE A 1 105 ? 2.712 -10.987 11.574 1.00 87.06 105 ILE A CA 1
ATO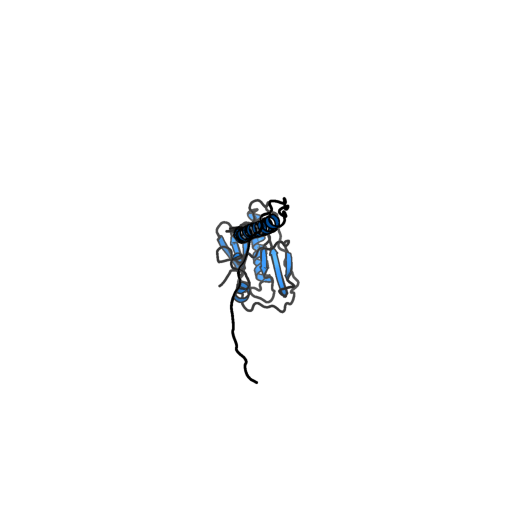M 922 C C . ILE A 1 105 ? 2.334 -9.670 10.874 1.00 87.06 105 ILE A C 1
ATOM 924 O O . ILE A 1 105 ? 1.881 -8.739 11.527 1.00 87.06 105 ILE A O 1
ATOM 928 N N . TYR A 1 106 ? 2.501 -9.588 9.553 1.00 90.62 106 TYR A N 1
ATOM 929 C CA . TYR A 1 106 ? 2.138 -8.411 8.763 1.00 90.62 106 TYR A CA 1
ATOM 930 C C . TYR A 1 106 ? 0.706 -8.460 8.227 1.00 90.62 106 TYR A C 1
ATOM 932 O O . TYR A 1 106 ? 0.313 -7.584 7.459 1.00 90.62 106 TYR A O 1
ATOM 940 N N . VAL A 1 107 ? -0.073 -9.480 8.587 1.00 90.75 107 VAL A N 1
ATOM 941 C CA . VAL A 1 107 ? -1.468 -9.600 8.168 1.00 90.75 107 VAL A CA 1
ATOM 942 C C . VAL A 1 107 ? -2.354 -8.960 9.232 1.00 90.75 107 VAL A C 1
ATOM 944 O O . VAL A 1 107 ? -2.554 -9.488 10.324 1.00 90.75 107 VAL A O 1
ATOM 947 N N . TYR A 1 108 ? -2.907 -7.801 8.902 1.00 89.88 108 TYR A N 1
ATOM 948 C CA . TYR A 1 108 ? -3.865 -7.092 9.730 1.00 89.88 108 TYR A CA 1
ATOM 949 C C . TYR A 1 108 ? -5.255 -7.715 9.597 1.00 89.88 108 TYR A C 1
ATOM 951 O O . TYR A 1 108 ? -5.766 -7.914 8.491 1.00 89.88 108 TYR A O 1
ATOM 959 N N . ASN A 1 109 ? -5.847 -8.038 10.749 1.00 89.25 109 ASN A N 1
ATOM 960 C CA . ASN A 1 109 ? -7.180 -8.628 10.876 1.00 89.25 109 ASN A CA 1
ATOM 961 C C . ASN A 1 109 ? -7.413 -9.851 9.960 1.00 89.25 109 ASN A C 1
ATOM 963 O O . ASN A 1 109 ? -8.502 -10.035 9.428 1.00 89.25 109 ASN A O 1
ATOM 967 N N . ASN A 1 110 ? -6.367 -10.656 9.717 1.00 89.19 110 ASN A N 1
ATOM 968 C CA . ASN A 1 110 ? -6.379 -11.814 8.807 1.00 89.19 110 ASN A CA 1
ATOM 969 C C . ASN A 1 110 ? -6.836 -11.514 7.362 1.00 89.19 110 ASN A C 1
ATOM 971 O O . ASN A 1 110 ? -7.173 -12.438 6.625 1.00 89.19 110 ASN A O 1
ATOM 975 N N . ARG A 1 111 ? -6.866 -10.239 6.952 1.00 91.81 111 ARG A N 1
ATOM 976 C CA . ARG A 1 111 ? -7.482 -9.798 5.690 1.00 91.81 111 ARG A CA 1
ATOM 977 C C . ARG A 1 111 ? -6.624 -8.851 4.875 1.00 91.81 111 ARG A C 1
ATOM 979 O O . ARG A 1 111 ? -6.767 -8.836 3.660 1.00 91.81 111 ARG A O 1
ATOM 986 N N . TRP A 1 112 ? -5.745 -8.079 5.507 1.00 94.69 112 TRP A N 1
ATOM 987 C CA . TRP A 1 112 ? -5.032 -6.993 4.837 1.00 94.69 112 TRP A CA 1
ATOM 988 C C . TRP A 1 112 ? -3.541 -7.049 5.095 1.00 94.69 112 TRP A C 1
ATOM 990 O O . TRP A 1 112 ? -3.102 -7.159 6.237 1.00 94.69 112 TRP A O 1
ATOM 1000 N N . LEU A 1 113 ? -2.747 -6.917 4.042 1.00 93.94 113 LEU A N 1
ATOM 1001 C CA . LEU A 1 113 ? -1.308 -6.788 4.177 1.00 93.94 113 LEU A CA 1
ATOM 1002 C C . LEU A 1 113 ? -0.924 -5.400 4.689 1.00 93.94 113 LEU A C 1
ATOM 1004 O O . LEU A 1 113 ? -1.206 -4.381 4.062 1.00 93.94 113 LEU A O 1
ATOM 1008 N N . ARG A 1 114 ? -0.218 -5.382 5.819 1.00 93.12 114 ARG A N 1
ATOM 1009 C CA . ARG A 1 114 ? 0.352 -4.198 6.465 1.00 93.12 114 ARG A CA 1
ATOM 1010 C C . ARG A 1 114 ? 1.797 -4.478 6.852 1.00 93.12 114 ARG A C 1
ATOM 1012 O O . ARG A 1 114 ? 2.146 -4.643 8.020 1.00 93.12 114 ARG A O 1
ATOM 1019 N N . VAL A 1 115 ? 2.655 -4.544 5.837 1.00 91.88 115 VAL A N 1
ATOM 1020 C CA . VAL A 1 115 ? 4.086 -4.782 6.033 1.00 91.88 115 VAL A CA 1
ATOM 1021 C C . VAL A 1 115 ? 4.761 -3.483 6.462 1.00 91.88 115 VAL A C 1
ATOM 1023 O O . VAL A 1 115 ? 4.967 -2.588 5.645 1.00 91.88 115 VAL A O 1
ATOM 1026 N N . SER A 1 116 ? 5.069 -3.375 7.753 1.00 90.62 116 SER A N 1
ATOM 1027 C CA . SER A 1 116 ? 5.685 -2.183 8.337 1.00 90.62 116 SER A CA 1
ATOM 1028 C C . SER A 1 116 ? 7.145 -2.030 7.908 1.00 90.62 116 SER A C 1
ATOM 1030 O O . SER A 1 116 ? 7.913 -2.991 8.002 1.00 90.62 116 SER A O 1
ATOM 1032 N N . VAL A 1 117 ? 7.540 -0.819 7.527 1.00 89.00 117 VAL A N 1
ATOM 1033 C CA . VAL A 1 117 ? 8.908 -0.430 7.163 1.00 89.00 117 VAL A CA 1
ATOM 1034 C C . VAL A 1 117 ? 9.267 0.913 7.805 1.00 89.00 117 VAL A C 1
ATOM 1036 O O . VAL A 1 117 ? 8.388 1.692 8.162 1.00 89.00 117 VAL A O 1
ATOM 1039 N N . SER A 1 118 ? 10.560 1.200 7.944 1.00 87.81 118 SER A N 1
ATOM 1040 C CA . SER A 1 118 ? 11.070 2.450 8.530 1.00 87.81 118 SER A CA 1
ATOM 1041 C C . SER A 1 118 ? 11.444 3.510 7.485 1.00 87.81 118 SER A C 1
ATOM 1043 O O . SER A 1 118 ? 12.237 4.403 7.773 1.00 87.81 118 SER A O 1
ATOM 1045 N N . TYR A 1 119 ? 10.928 3.390 6.262 1.00 85.81 119 TYR A N 1
ATOM 1046 C CA . TYR A 1 119 ? 11.201 4.321 5.169 1.00 85.81 119 TYR A CA 1
ATOM 1047 C C . TYR A 1 119 ? 10.233 5.508 5.179 1.00 85.81 119 TYR A C 1
ATOM 1049 O O . TYR A 1 119 ? 9.138 5.436 5.738 1.00 85.81 119 TYR A O 1
ATOM 1057 N N . VAL A 1 120 ? 10.657 6.600 4.543 1.00 88.19 120 VAL A N 1
ATOM 1058 C CA . VAL A 1 120 ? 9.809 7.767 4.274 1.00 88.19 120 VAL A CA 1
ATOM 1059 C C . VAL A 1 120 ? 8.824 7.478 3.142 1.00 88.19 120 VAL A C 1
ATOM 1061 O O . VAL A 1 120 ? 9.057 6.582 2.331 1.00 88.19 120 VAL A O 1
ATOM 1064 N N . ASP A 1 121 ? 7.739 8.250 3.090 1.00 89.94 121 ASP A N 1
ATOM 1065 C CA . ASP A 1 121 ? 6.697 8.087 2.078 1.00 89.94 121 ASP A CA 1
ATOM 1066 C C . ASP A 1 121 ? 7.247 8.327 0.664 1.00 89.94 121 ASP A C 1
ATOM 1068 O O . ASP A 1 121 ? 7.976 9.293 0.428 1.00 89.94 121 ASP A O 1
ATOM 1072 N N . GLY A 1 122 ? 6.873 7.466 -0.283 1.00 93.38 122 GLY A N 1
ATOM 1073 C CA . GLY A 1 122 ? 7.279 7.569 -1.683 1.00 93.38 122 GLY A CA 1
ATOM 1074 C C . GLY A 1 122 ? 7.620 6.233 -2.337 1.00 93.38 122 GLY A C 1
ATOM 1075 O O . GLY A 1 122 ? 7.494 5.159 -1.747 1.00 93.38 122 GLY A O 1
ATOM 1076 N N . TYR A 1 123 ? 8.053 6.313 -3.592 1.00 94.31 123 TYR A N 1
ATOM 1077 C CA . TYR A 1 123 ? 8.480 5.156 -4.370 1.00 94.31 123 TYR A CA 1
ATOM 1078 C C . TYR A 1 123 ? 9.842 4.632 -3.898 1.00 94.31 123 TYR A C 1
ATOM 1080 O O . TYR A 1 123 ? 10.779 5.403 -3.696 1.00 94.31 123 TYR A O 1
ATOM 1088 N N . TYR A 1 124 ? 9.954 3.313 -3.773 1.00 93.81 124 TYR A N 1
ATOM 1089 C CA . TYR A 1 124 ? 11.171 2.607 -3.394 1.00 93.81 124 TYR A CA 1
ATOM 1090 C C . TYR A 1 124 ? 11.411 1.409 -4.305 1.00 93.81 124 TYR A C 1
ATOM 1092 O O . TYR A 1 124 ? 10.512 0.611 -4.571 1.00 93.81 124 TYR A O 1
ATOM 1100 N N . TRP A 1 125 ? 12.662 1.250 -4.724 1.00 93.38 125 TRP A N 1
ATOM 1101 C CA . TRP A 1 125 ? 13.130 0.046 -5.393 1.00 93.38 125 TRP A CA 1
ATOM 1102 C C . TRP A 1 125 ? 13.849 -0.855 -4.396 1.00 93.38 125 TRP A C 1
ATOM 1104 O O . TRP A 1 125 ? 14.849 -0.450 -3.800 1.00 93.38 125 TRP A O 1
ATOM 1114 N N . ASP A 1 126 ? 13.339 -2.067 -4.204 1.00 90.62 126 ASP A N 1
ATOM 1115 C CA . ASP A 1 126 ? 14.001 -3.075 -3.386 1.00 90.62 126 ASP A CA 1
ATOM 1116 C C . ASP A 1 126 ? 14.999 -3.851 -4.253 1.00 90.62 126 ASP A C 1
ATOM 1118 O O . ASP A 1 126 ? 14.602 -4.652 -5.100 1.00 90.62 126 ASP A O 1
ATOM 1122 N N . TYR A 1 127 ? 16.293 -3.589 -4.056 1.00 88.44 127 TYR A N 1
ATOM 1123 C CA . TYR A 1 127 ? 17.370 -4.224 -4.820 1.00 88.44 127 TYR A CA 1
ATOM 1124 C C . TYR A 1 127 ? 17.565 -5.701 -4.467 1.00 88.44 127 TYR A C 1
ATOM 1126 O O . TYR A 1 127 ? 17.942 -6.479 -5.339 1.00 88.44 127 TYR A O 1
ATOM 1134 N N . ASP A 1 128 ? 17.275 -6.105 -3.227 1.00 86.75 128 ASP A N 1
ATOM 1135 C CA . ASP A 1 128 ? 17.443 -7.496 -2.791 1.00 86.75 128 ASP A CA 1
ATOM 1136 C C . ASP A 1 128 ? 16.376 -8.398 -3.421 1.00 86.75 128 ASP A C 1
ATOM 1138 O O . ASP A 1 128 ? 16.611 -9.574 -3.713 1.00 86.75 128 ASP A O 1
ATOM 1142 N N . TYR A 1 129 ? 15.183 -7.840 -3.636 1.00 85.44 129 TYR A N 1
ATOM 1143 C CA . TYR A 1 129 ? 14.054 -8.553 -4.223 1.00 85.44 129 TYR A CA 1
ATOM 1144 C C . TYR A 1 129 ? 13.796 -8.198 -5.690 1.00 85.44 129 TYR A C 1
ATOM 1146 O O . TYR A 1 129 ? 12.922 -8.832 -6.271 1.00 85.44 129 TYR A O 1
ATOM 1154 N N . ASP A 1 130 ? 14.531 -7.256 -6.287 1.00 90.81 130 ASP A N 1
ATOM 1155 C CA . ASP A 1 130 ? 14.286 -6.738 -7.643 1.00 90.81 130 ASP A CA 1
ATOM 1156 C C . ASP A 1 130 ? 12.806 -6.360 -7.839 1.00 90.81 130 ASP A C 1
ATOM 1158 O O . ASP A 1 130 ? 12.132 -6.876 -8.730 1.00 90.81 130 ASP A O 1
ATOM 1162 N N . TYR A 1 131 ? 12.244 -5.555 -6.927 1.00 93.56 131 TYR A N 1
ATOM 1163 C CA . TYR A 1 131 ? 10.802 -5.281 -6.931 1.00 93.56 131 TYR A CA 1
ATOM 1164 C C . TYR A 1 131 ? 10.435 -3.855 -6.478 1.00 93.56 131 TYR A C 1
ATOM 1166 O O . TYR A 1 131 ? 10.949 -3.381 -5.460 1.00 93.56 131 TYR A O 1
ATOM 1174 N N . PRO A 1 132 ? 9.503 -3.173 -7.176 1.00 95.12 132 PRO A N 1
ATOM 1175 C CA . PRO A 1 132 ? 9.051 -1.835 -6.810 1.00 95.12 132 PRO A CA 1
ATOM 1176 C C . PRO A 1 132 ? 7.996 -1.846 -5.695 1.00 95.12 132 PRO A C 1
ATOM 1178 O O . PRO A 1 132 ? 7.009 -2.594 -5.733 1.00 95.12 132 PRO A O 1
ATOM 1181 N N . TYR A 1 133 ? 8.155 -0.936 -4.739 1.00 95.38 133 TYR A N 1
ATOM 1182 C CA . TYR A 1 133 ? 7.207 -0.680 -3.662 1.00 95.38 133 TYR A CA 1
ATOM 1183 C C . TYR A 1 133 ? 6.874 0.807 -3.554 1.00 95.38 133 TYR A C 1
ATOM 1185 O O . TYR A 1 133 ? 7.690 1.670 -3.861 1.00 95.38 133 TYR A O 1
ATOM 1193 N N . PHE A 1 134 ? 5.682 1.107 -3.054 1.00 95.69 134 PHE A N 1
ATOM 1194 C CA . PHE A 1 134 ? 5.312 2.436 -2.595 1.00 95.69 134 PHE A CA 1
ATOM 1195 C C . PHE A 1 134 ? 5.173 2.411 -1.081 1.00 95.69 134 PHE A C 1
ATOM 1197 O O . PHE A 1 134 ? 4.517 1.528 -0.523 1.00 95.69 134 PHE A O 1
ATOM 1204 N N . ILE A 1 135 ? 5.813 3.358 -0.412 1.00 94.31 135 ILE A N 1
ATOM 1205 C CA . ILE A 1 135 ? 5.766 3.499 1.035 1.00 94.31 135 ILE A CA 1
ATOM 1206 C C . ILE A 1 135 ? 4.781 4.604 1.376 1.00 94.31 135 ILE A C 1
ATOM 1208 O O . ILE A 1 135 ? 4.868 5.707 0.840 1.00 94.31 135 ILE A O 1
ATOM 1212 N N . TYR A 1 136 ? 3.851 4.312 2.277 1.00 92.81 136 TYR A N 1
ATOM 1213 C CA . TYR A 1 136 ? 2.986 5.327 2.855 1.00 92.81 136 TYR A CA 1
ATOM 1214 C C . TYR A 1 136 ? 2.717 5.032 4.324 1.00 92.81 136 TYR A C 1
ATOM 1216 O O . TYR A 1 136 ? 2.323 3.925 4.699 1.00 92.81 136 TYR A O 1
ATOM 1224 N N . ASN A 1 137 ? 2.934 6.041 5.162 1.00 89.62 137 ASN A N 1
ATOM 1225 C CA . ASN A 1 137 ? 2.684 6.005 6.594 1.00 89.62 137 ASN A CA 1
ATOM 1226 C C . ASN A 1 137 ? 3.354 4.798 7.284 1.00 89.62 137 ASN A C 1
ATOM 1228 O O . ASN A 1 137 ? 2.764 4.136 8.140 1.00 89.62 137 ASN A O 1
ATOM 1232 N N . GLY A 1 138 ? 4.587 4.488 6.868 1.00 90.06 138 GLY A N 1
ATOM 1233 C CA . GLY A 1 138 ? 5.384 3.386 7.414 1.00 90.06 138 GLY A CA 1
ATOM 1234 C C . GLY A 1 138 ? 4.960 1.987 6.956 1.00 90.06 138 GLY A C 1
ATOM 1235 O O . GLY A 1 138 ? 5.395 1.003 7.552 1.00 90.06 138 GLY A O 1
ATOM 1236 N N . TYR A 1 139 ? 4.131 1.861 5.917 1.00 93.62 139 TYR A N 1
ATOM 1237 C CA . TYR A 1 139 ? 3.766 0.574 5.322 1.00 93.62 139 TYR A CA 1
ATOM 1238 C C . TYR A 1 139 ? 4.218 0.507 3.869 1.00 93.62 139 TYR A C 1
ATOM 1240 O O . TYR A 1 139 ? 4.057 1.469 3.121 1.00 93.62 139 TYR A O 1
ATOM 1248 N N . ARG A 1 140 ? 4.782 -0.638 3.466 1.00 94.38 140 ARG A N 1
ATOM 1249 C CA . ARG A 1 140 ? 5.110 -0.895 2.060 1.00 94.38 140 ARG A CA 1
ATOM 1250 C C . ARG A 1 140 ? 3.934 -1.525 1.327 1.00 94.38 140 ARG A C 1
ATOM 1252 O O . ARG A 1 140 ? 3.259 -2.419 1.844 1.00 94.38 140 ARG A O 1
ATOM 1259 N N . HIS A 1 141 ? 3.753 -1.102 0.088 1.00 95.62 141 HIS A N 1
ATOM 1260 C CA . HIS A 1 141 ? 2.709 -1.542 -0.823 1.00 95.62 141 HIS A CA 1
ATOM 1261 C C . HIS A 1 141 ? 3.366 -1.958 -2.137 1.00 95.62 141 HIS A C 1
ATOM 1263 O O . HIS A 1 141 ? 4.265 -1.272 -2.613 1.00 95.62 141 HIS A O 1
ATOM 1269 N N . ARG A 1 142 ? 2.981 -3.101 -2.710 1.00 95.25 142 ARG A N 1
ATOM 1270 C CA . ARG A 1 142 ? 3.503 -3.528 -4.012 1.00 95.25 142 ARG A CA 1
ATOM 1271 C C . ARG A 1 142 ? 3.167 -2.491 -5.082 1.00 95.25 142 ARG A C 1
ATOM 1273 O O . ARG A 1 142 ? 2.039 -2.035 -5.166 1.00 95.25 142 ARG A O 1
ATOM 1280 N N . TYR A 1 143 ? 4.129 -2.155 -5.930 1.00 95.69 143 TYR A N 1
ATOM 1281 C CA . TYR A 1 143 ? 3.944 -1.084 -6.912 1.00 95.69 143 TYR A CA 1
ATOM 1282 C C . TYR A 1 143 ? 4.427 -1.491 -8.311 1.00 95.69 143 TYR A C 1
ATOM 1284 O O . TYR A 1 143 ? 4.956 -0.698 -9.080 1.00 95.69 143 TYR A O 1
ATOM 1292 N N . SER A 1 144 ? 4.271 -2.774 -8.643 1.00 94.19 144 SER A N 1
ATOM 1293 C CA . SER A 1 144 ? 4.582 -3.303 -9.974 1.00 94.19 144 SER A CA 1
ATOM 1294 C C . SER A 1 144 ? 3.551 -2.844 -11.002 1.00 94.19 144 SER A C 1
ATOM 1296 O O . SER A 1 144 ? 2.346 -2.953 -10.783 1.00 94.19 144 SER A O 1
ATOM 1298 N N . ALA A 1 145 ? 4.035 -2.406 -12.160 1.00 93.00 145 ALA A N 1
ATOM 1299 C CA . ALA A 1 145 ? 3.201 -2.107 -13.320 1.00 93.00 145 ALA A CA 1
ATOM 1300 C C . ALA A 1 145 ? 2.711 -3.359 -14.068 1.00 93.00 145 ALA A C 1
ATOM 1302 O O . ALA A 1 145 ? 1.823 -3.267 -14.912 1.00 93.00 145 ALA A O 1
ATOM 1303 N N . TYR A 1 146 ? 3.306 -4.519 -13.781 1.00 91.38 146 TYR A N 1
ATOM 1304 C CA . TYR A 1 146 ? 3.079 -5.771 -14.507 1.00 91.38 146 TYR A CA 1
ATOM 1305 C C . TYR A 1 146 ? 2.267 -6.782 -13.696 1.00 91.38 146 TYR A C 1
ATOM 1307 O O . TYR A 1 146 ? 1.566 -7.613 -14.268 1.00 91.38 146 TYR A O 1
ATOM 1315 N N . ASP A 1 147 ? 2.363 -6.720 -12.370 1.00 92.62 147 ASP A N 1
ATOM 1316 C CA . ASP A 1 147 ? 1.695 -7.652 -11.467 1.00 92.62 147 ASP A CA 1
ATOM 1317 C C . ASP A 1 147 ? 0.314 -7.102 -11.130 1.00 92.62 147 ASP A C 1
ATOM 1319 O O . ASP A 1 147 ? 0.116 -5.891 -11.054 1.00 92.62 147 ASP A O 1
ATOM 1323 N N . THR A 1 148 ? -0.641 -7.992 -10.882 1.00 91.94 148 THR A N 1
ATOM 1324 C CA . THR A 1 148 ? -1.978 -7.617 -10.413 1.00 91.94 148 THR A CA 1
ATOM 1325 C C . THR A 1 148 ? -2.032 -7.676 -8.886 1.00 91.94 148 THR A C 1
ATOM 1327 O O . THR A 1 148 ? -1.592 -8.657 -8.275 1.00 91.94 148 THR A O 1
ATOM 1330 N N . CYS A 1 149 ? -2.604 -6.642 -8.268 1.00 92.25 149 CYS A N 1
ATOM 1331 C CA . CYS A 1 149 ? -2.832 -6.579 -6.825 1.00 92.25 149 CYS A CA 1
ATOM 1332 C C . CYS A 1 149 ? -4.309 -6.334 -6.526 1.00 92.25 149 CYS A C 1
ATOM 1334 O O . CYS A 1 149 ? -4.993 -5.612 -7.247 1.00 92.25 149 CYS A O 1
ATOM 1336 N N . ASN A 1 150 ? -4.792 -6.901 -5.422 1.00 94.50 150 ASN A N 1
ATOM 1337 C CA . ASN A 1 150 ? -6.165 -6.694 -4.969 1.00 94.50 150 ASN A CA 1
ATOM 1338 C C . ASN A 1 150 ? -6.196 -5.638 -3.866 1.00 94.50 150 ASN A C 1
ATOM 1340 O O . ASN A 1 150 ? -6.297 -5.976 -2.688 1.00 94.50 150 ASN A O 1
ATOM 1344 N N . TYR A 1 151 ? -6.069 -4.366 -4.241 1.00 97.25 151 TYR A N 1
ATOM 1345 C CA . TYR A 1 151 ? -6.113 -3.274 -3.272 1.00 97.25 151 TYR A CA 1
ATOM 1346 C C . TYR A 1 151 ? -7.532 -3.017 -2.762 1.00 97.25 151 TYR A C 1
ATOM 1348 O O . TYR A 1 151 ? -8.507 -3.065 -3.510 1.00 97.25 151 TYR A O 1
ATOM 1356 N N . GLU A 1 152 ? -7.636 -2.727 -1.472 1.00 97.88 152 GLU A N 1
ATOM 1357 C CA . GLU A 1 152 ? -8.848 -2.302 -0.785 1.00 97.88 152 GLU A CA 1
ATOM 1358 C C . GLU A 1 152 ? -8.546 -1.003 -0.034 1.00 97.88 152 GLU A C 1
ATOM 1360 O O . GLU A 1 152 ? -7.515 -0.889 0.636 1.00 97.88 152 GLU A O 1
ATOM 1365 N N . LEU A 1 153 ? -9.450 -0.030 -0.145 1.00 97.88 153 LEU A N 1
ATOM 1366 C CA . LEU A 1 153 ? -9.493 1.114 0.754 1.00 97.88 153 LEU A CA 1
ATOM 1367 C C . LEU A 1 153 ? -10.273 0.708 1.996 1.00 97.88 153 LEU A C 1
ATOM 1369 O O . LEU A 1 153 ? -11.443 0.334 1.899 1.00 97.88 153 LEU A O 1
ATOM 1373 N N . VAL A 1 154 ? -9.627 0.781 3.149 1.00 96.88 154 VAL A N 1
ATOM 1374 C CA . VAL A 1 154 ? -10.160 0.278 4.413 1.00 96.88 154 VAL A CA 1
ATOM 1375 C C . VAL A 1 154 ? -1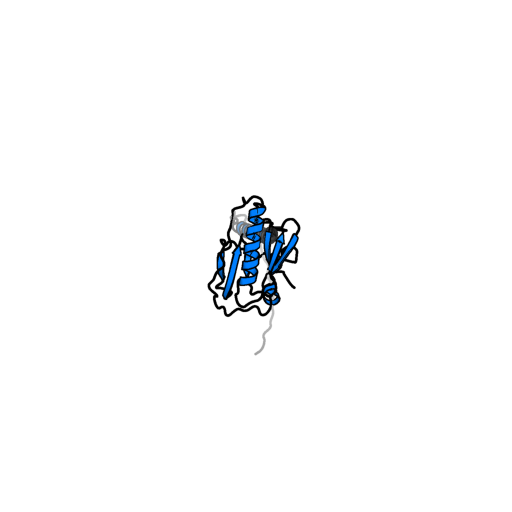0.309 1.428 5.392 1.00 96.88 154 VAL A C 1
ATOM 1377 O O . VAL A 1 154 ? -9.382 2.216 5.577 1.00 96.88 154 VAL A O 1
ATOM 1380 N N . ASP A 1 155 ? -11.465 1.504 6.040 1.00 94.88 155 ASP A N 1
ATOM 1381 C CA . ASP A 1 155 ? -11.677 2.362 7.202 1.00 94.88 155 ASP A CA 1
ATOM 1382 C C . ASP A 1 155 ? -11.114 1.671 8.450 1.00 94.88 155 ASP A C 1
ATOM 1384 O O . ASP A 1 155 ? -11.614 0.627 8.873 1.00 94.88 155 ASP A O 1
ATOM 1388 N N . SER A 1 156 ? -10.075 2.250 9.053 1.00 89.94 156 SER A N 1
ATOM 1389 C CA . SER A 1 156 ? -9.426 1.686 10.242 1.00 89.94 156 SER A CA 1
ATOM 1390 C C . SER A 1 156 ? -10.279 1.722 11.508 1.00 89.94 156 SER A C 1
ATOM 1392 O O . SER A 1 156 ? -9.913 1.076 12.490 1.00 89.94 156 SER A O 1
ATOM 1394 N N . TRP A 1 157 ? -11.385 2.471 11.530 1.00 90.38 157 TRP A N 1
ATOM 1395 C CA . TRP A 1 157 ? -12.259 2.545 12.702 1.00 90.38 157 TRP A CA 1
ATOM 1396 C C . TRP A 1 157 ? -13.294 1.425 12.714 1.00 90.38 157 TRP A C 1
ATOM 1398 O O . TRP A 1 157 ? -13.613 0.894 13.776 1.00 90.38 157 TRP A O 1
ATOM 1408 N N . SER A 1 158 ? -13.812 1.075 11.538 1.00 92.25 158 SER A N 1
ATOM 1409 C CA . SER A 1 158 ? -14.865 0.071 11.373 1.00 92.25 158 SER A CA 1
ATOM 1410 C C . SER A 1 158 ? -14.366 -1.259 10.802 1.00 92.25 158 SER A C 1
ATOM 1412 O O . SER A 1 158 ? -15.144 -2.208 10.727 1.00 92.25 158 SER A O 1
ATOM 1414 N N . ASP A 1 159 ? -13.095 -1.343 10.386 1.00 90.50 159 ASP A N 1
ATOM 1415 C CA . ASP A 1 159 ? -12.532 -2.478 9.642 1.00 90.50 159 ASP A CA 1
ATOM 1416 C C . ASP A 1 159 ? -13.407 -2.869 8.431 1.00 90.50 159 ASP A C 1
ATOM 1418 O O . ASP A 1 159 ? -13.587 -4.045 8.096 1.00 90.50 159 ASP A O 1
ATOM 1422 N N . SER A 1 160 ? -13.985 -1.864 7.769 1.00 94.44 160 SER A N 1
ATOM 1423 C CA . SER A 1 160 ? -14.837 -2.037 6.594 1.00 94.44 160 SER A CA 1
ATOM 1424 C C . SER A 1 160 ? -14.119 -1.596 5.322 1.00 94.44 160 SER A C 1
ATOM 1426 O O . SER A 1 160 ? -13.308 -0.667 5.320 1.00 94.44 160 SER A O 1
ATOM 1428 N N . VAL A 1 161 ? -14.414 -2.291 4.224 1.00 97.12 161 VAL A N 1
ATOM 1429 C CA . VAL A 1 161 ? -13.893 -1.944 2.900 1.00 97.12 161 VAL A CA 1
ATOM 1430 C C . VAL A 1 161 ? -14.792 -0.870 2.309 1.00 97.12 161 VAL A C 1
ATOM 1432 O O . VAL A 1 161 ? -15.968 -1.121 2.067 1.00 97.12 161 VAL A O 1
ATOM 1435 N N . GLN A 1 162 ? -14.225 0.306 2.066 1.00 96.75 162 GLN A N 1
ATOM 1436 C CA . GLN A 1 162 ? -14.913 1.435 1.442 1.00 96.75 162 GLN A CA 1
ATOM 1437 C C . GLN A 1 162 ? -14.975 1.276 -0.075 1.00 96.75 162 GLN A C 1
ATOM 1439 O O . GLN A 1 162 ? -15.994 1.544 -0.706 1.00 96.75 162 GLN A O 1
ATOM 1444 N N . ARG A 1 163 ? -13.871 0.819 -0.676 1.00 97.19 163 ARG A N 1
ATOM 1445 C CA . ARG A 1 163 ? -13.771 0.601 -2.120 1.00 97.19 163 ARG A CA 1
ATOM 1446 C C . ARG A 1 163 ? -12.732 -0.460 -2.447 1.00 97.19 163 ARG A C 1
ATOM 1448 O O . ARG A 1 163 ? -11.728 -0.598 -1.752 1.00 97.19 163 ARG A O 1
ATOM 1455 N N . THR A 1 164 ? -12.966 -1.191 -3.528 1.00 97.12 164 THR A N 1
ATOM 1456 C CA . THR A 1 164 ? -12.057 -2.215 -4.049 1.00 97.12 164 THR A CA 1
ATOM 1457 C C . THR A 1 164 ? -11.425 -1.762 -5.360 1.00 97.12 164 THR A C 1
ATOM 1459 O O . THR A 1 164 ? -12.109 -1.206 -6.219 1.00 97.12 164 THR A O 1
ATOM 1462 N N . PHE A 1 165 ? -10.148 -2.078 -5.539 1.00 96.50 165 PHE A N 1
ATOM 1463 C CA . PHE A 1 165 ? -9.345 -1.789 -6.727 1.00 96.50 165 PHE A CA 1
ATOM 1464 C C . PHE A 1 165 ? -8.678 -3.079 -7.205 1.00 96.50 165 PHE A C 1
ATOM 1466 O O . PHE A 1 165 ? -7.456 -3.214 -7.239 1.00 96.50 165 PHE A O 1
ATOM 1473 N N . TYR A 1 166 ? -9.505 -4.075 -7.503 1.00 93.88 166 TYR A N 1
ATOM 1474 C CA . TYR A 1 166 ? -9.043 -5.374 -7.978 1.00 93.88 166 TYR A CA 1
ATOM 1475 C C . TYR A 1 166 ? -8.745 -5.336 -9.471 1.00 93.88 166 TYR A C 1
ATOM 1477 O O . TYR A 1 166 ? -9.205 -4.442 -10.176 1.00 93.88 166 TYR A O 1
ATOM 1485 N N . THR A 1 167 ? -8.029 -6.345 -9.969 1.00 87.25 167 THR A N 1
ATOM 1486 C CA . THR A 1 167 ? -7.738 -6.565 -11.403 1.00 87.25 167 THR A CA 1
ATOM 1487 C C . THR A 1 167 ? -6.880 -5.497 -12.091 1.00 87.25 167 THR A C 1
ATOM 1489 O O . THR A 1 167 ? -6.451 -5.704 -13.221 1.00 87.25 167 THR A O 1
ATOM 1492 N N . TYR A 1 168 ? -6.560 -4.397 -11.408 1.00 93.12 168 TYR A N 1
ATOM 1493 C CA . TYR A 1 168 ? -5.578 -3.422 -11.867 1.00 93.12 168 TYR A CA 1
ATOM 1494 C C . TYR A 1 168 ? -4.151 -3.918 -11.624 1.00 93.12 168 TYR A C 1
ATOM 1496 O O . TYR A 1 168 ? -3.895 -4.742 -10.736 1.00 93.12 168 TYR A O 1
ATOM 1504 N N . SER A 1 169 ? -3.200 -3.358 -12.378 1.00 93.56 169 SER A N 1
ATOM 1505 C CA . SER A 1 169 ? -1.793 -3.473 -12.002 1.00 93.56 169 SER A CA 1
ATOM 1506 C C . SER A 1 169 ? -1.594 -2.929 -10.586 1.00 93.56 169 SER A C 1
ATOM 1508 O O . SER A 1 169 ? -2.347 -2.066 -10.127 1.00 93.56 169 SER A O 1
ATOM 1510 N N . CYS A 1 170 ? -0.592 -3.430 -9.871 1.00 94.62 170 CYS A N 1
ATOM 1511 C CA . CYS A 1 170 ? -0.340 -2.999 -8.503 1.00 94.62 170 CYS A CA 1
ATOM 1512 C C . CYS A 1 170 ? -0.116 -1.488 -8.406 1.00 94.62 170 CYS A C 1
ATOM 1514 O O . CYS A 1 170 ? -0.662 -0.864 -7.501 1.00 94.62 170 CYS A O 1
ATOM 1516 N N . SER A 1 171 ? 0.616 -0.896 -9.356 1.00 95.44 171 SER A N 1
ATOM 1517 C CA . SER A 1 171 ? 0.809 0.555 -9.408 1.00 95.44 171 SER A CA 1
ATOM 1518 C C . SER A 1 171 ? -0.517 1.297 -9.594 1.00 95.44 171 SER A C 1
ATOM 1520 O O . SER A 1 171 ? -0.876 2.118 -8.757 1.00 95.44 171 SER A O 1
ATOM 1522 N N . THR A 1 172 ? -1.305 0.945 -10.615 1.00 95.94 172 THR A N 1
ATOM 1523 C CA . THR A 1 172 ? -2.571 1.631 -10.919 1.00 95.94 172 THR A CA 1
ATOM 1524 C C . THR A 1 172 ? -3.609 1.445 -9.816 1.00 95.94 172 THR A C 1
ATOM 1526 O O . THR A 1 172 ? -4.269 2.401 -9.419 1.00 95.94 172 THR A O 1
ATOM 1529 N N . GLY A 1 173 ? -3.759 0.226 -9.295 1.00 96.56 173 GLY A N 1
ATOM 1530 C CA . GLY A 1 173 ? -4.693 -0.058 -8.208 1.00 96.56 173 GLY A CA 1
ATOM 1531 C C . GLY A 1 173 ? -4.321 0.680 -6.924 1.00 96.56 173 GLY A C 1
ATOM 1532 O O . GLY A 1 173 ? -5.205 1.178 -6.227 1.00 96.56 173 GLY A O 1
ATOM 1533 N N . TYR A 1 174 ? -3.022 0.796 -6.631 1.00 97.12 174 TYR A N 1
ATOM 1534 C CA . TYR A 1 174 ? -2.557 1.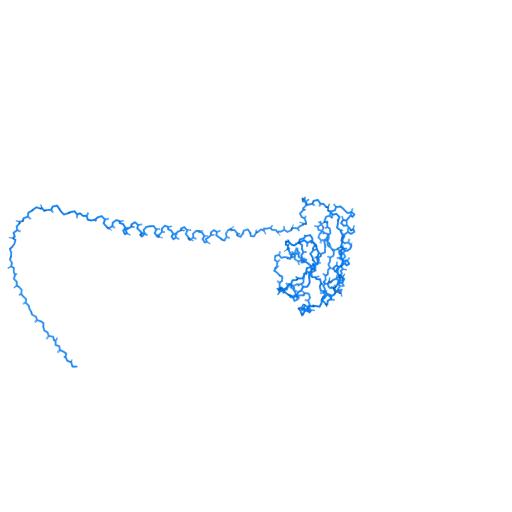584 -5.499 1.00 97.12 174 TYR A CA 1
ATOM 1535 C C . TYR A 1 174 ? -2.778 3.083 -5.714 1.00 97.12 174 TYR A C 1
ATOM 1537 O O . TYR A 1 174 ? -3.267 3.729 -4.795 1.00 97.12 174 TYR A O 1
ATOM 1545 N N . ASP A 1 175 ? -2.484 3.625 -6.899 1.00 96.88 175 ASP A N 1
ATOM 1546 C CA . ASP A 1 175 ? -2.683 5.049 -7.209 1.00 96.88 175 ASP A CA 1
ATOM 1547 C C . ASP A 1 175 ? -4.140 5.471 -7.016 1.00 96.88 175 ASP A C 1
ATOM 1549 O O . ASP A 1 175 ? -4.424 6.397 -6.262 1.00 96.88 175 ASP A O 1
ATOM 1553 N N . LEU A 1 176 ? -5.073 4.718 -7.608 1.00 97.19 176 LEU A N 1
ATOM 1554 C CA . LEU A 1 176 ? -6.509 4.971 -7.472 1.00 97.19 176 LEU A CA 1
ATOM 1555 C C . LEU A 1 176 ? -6.982 4.873 -6.016 1.00 97.19 176 LEU A C 1
ATOM 1557 O O . LEU A 1 176 ? -7.850 5.632 -5.583 1.00 97.19 176 LEU A O 1
ATOM 1561 N N . CYS A 1 177 ? -6.423 3.927 -5.259 1.00 97.69 177 CYS A N 1
ATOM 1562 C CA . CYS A 1 177 ? -6.721 3.801 -3.842 1.00 97.69 177 CYS A CA 1
ATOM 1563 C C . CYS A 1 177 ? -6.172 4.984 -3.041 1.00 97.69 177 CYS A C 1
ATOM 1565 O O . CYS A 1 177 ? -6.875 5.521 -2.188 1.00 97.69 177 CYS A O 1
ATOM 1567 N N . ALA A 1 178 ? -4.924 5.374 -3.297 1.00 97.25 178 ALA A N 1
ATOM 1568 C CA . ALA A 1 178 ? -4.220 6.415 -2.569 1.00 97.25 178 ALA A CA 1
ATOM 1569 C C . ALA A 1 178 ? -4.842 7.794 -2.811 1.00 97.25 178 ALA A C 1
ATOM 1571 O O . ALA A 1 178 ? -4.994 8.547 -1.853 1.00 97.25 178 ALA A O 1
ATOM 1572 N N . ASP A 1 179 ? -5.281 8.081 -4.038 1.00 96.88 179 ASP A N 1
ATOM 1573 C CA . ASP A 1 179 ? -5.996 9.317 -4.363 1.00 96.88 179 ASP A CA 1
ATOM 1574 C C . ASP A 1 179 ? -7.292 9.441 -3.543 1.00 96.88 179 ASP A C 1
ATOM 1576 O O . ASP A 1 179 ? -7.513 10.451 -2.874 1.00 96.88 179 ASP A O 1
ATOM 1580 N N . LEU A 1 180 ? -8.116 8.384 -3.511 1.00 97.06 180 LEU A N 1
ATOM 1581 C CA . LEU A 1 180 ? -9.361 8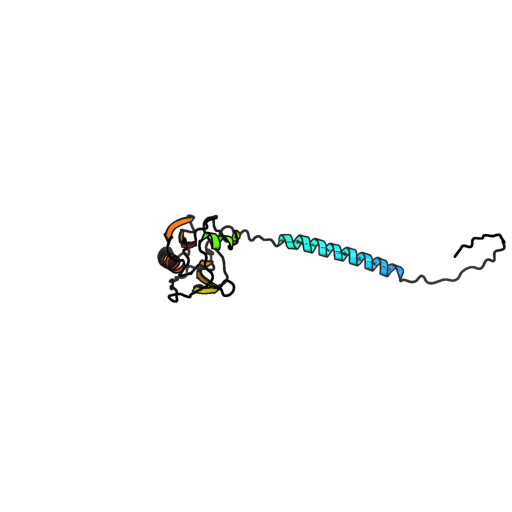.382 -2.731 1.00 97.06 180 LEU A CA 1
ATOM 1582 C C . LEU A 1 180 ? -9.102 8.379 -1.218 1.00 97.06 180 LEU A C 1
ATOM 1584 O O . LEU A 1 180 ? -9.823 9.015 -0.454 1.00 97.06 180 LEU A O 1
ATOM 1588 N N . ARG A 1 181 ? -8.067 7.663 -0.767 1.00 96.88 181 ARG A N 1
ATOM 1589 C CA . ARG A 1 181 ? -7.627 7.672 0.632 1.00 96.88 181 ARG A CA 1
ATOM 1590 C C . ARG A 1 181 ? -7.295 9.088 1.080 1.00 96.88 181 ARG A C 1
ATOM 1592 O O . ARG A 1 181 ? -7.707 9.480 2.165 1.00 96.88 181 ARG A O 1
ATOM 1599 N N . ASP A 1 182 ? -6.520 9.813 0.283 1.00 95.44 182 ASP A N 1
ATOM 1600 C CA . ASP A 1 182 ? -6.063 11.151 0.635 1.00 95.44 182 ASP A CA 1
ATOM 1601 C C . ASP A 1 182 ? -7.227 12.143 0.657 1.00 95.44 182 ASP A C 1
ATOM 1603 O O . ASP A 1 182 ? -7.304 12.940 1.584 1.00 95.44 182 ASP A O 1
ATOM 1607 N N . GLU A 1 183 ? -8.175 12.041 -0.282 1.00 95.25 183 GLU A N 1
ATOM 1608 C CA . GLU A 1 183 ? -9.415 12.830 -0.267 1.00 95.25 183 GLU A CA 1
ATOM 1609 C C . GLU A 1 183 ? -10.226 12.597 1.018 1.00 95.25 183 GLU A C 1
ATOM 1611 O O . GLU A 1 183 ? -10.596 13.546 1.711 1.00 95.25 183 GLU A O 1
ATOM 1616 N N . LEU A 1 184 ? -10.457 11.333 1.379 1.00 95.31 184 LEU A N 1
ATOM 1617 C CA . LEU A 1 184 ? -11.247 10.991 2.560 1.00 95.31 184 LEU A CA 1
ATOM 1618 C C . LEU A 1 184 ? -10.525 11.320 3.874 1.00 95.31 184 LEU A C 1
ATOM 1620 O O . LEU A 1 184 ? -11.154 11.779 4.824 1.00 95.31 184 LEU A O 1
ATOM 1624 N N . ASN A 1 185 ? -9.211 11.108 3.947 1.00 94.75 185 ASN A N 1
ATOM 1625 C CA . ASN A 1 185 ? -8.419 11.482 5.120 1.00 94.75 185 ASN A CA 1
ATOM 1626 C C . ASN A 1 185 ? -8.329 13.002 5.283 1.00 94.75 185 ASN A C 1
ATOM 1628 O O . ASN A 1 185 ? -8.315 13.490 6.410 1.00 94.75 185 ASN A O 1
ATOM 1632 N N . ASP A 1 186 ? -8.295 13.757 4.181 1.00 93.44 186 ASP A N 1
ATOM 1633 C CA . ASP A 1 186 ? -8.341 15.217 4.232 1.00 93.44 186 ASP A CA 1
ATOM 1634 C C . ASP A 1 186 ? -9.689 15.726 4.735 1.00 93.44 186 ASP A C 1
ATOM 1636 O O . ASP A 1 186 ? -9.720 16.643 5.554 1.00 93.44 186 ASP A O 1
ATOM 1640 N N . TYR A 1 187 ? -10.782 15.086 4.313 1.00 93.56 187 TYR A N 1
ATOM 1641 C CA . TYR A 1 187 ? -12.126 15.382 4.803 1.00 93.56 187 TYR A CA 1
ATOM 1642 C C . TYR A 1 187 ? -12.287 15.086 6.304 1.00 93.56 187 TYR A C 1
ATOM 1644 O O . TYR A 1 187 ? -12.843 15.901 7.037 1.00 93.56 187 TYR A O 1
ATOM 1652 N N . GLU A 1 188 ? -11.776 13.946 6.780 1.00 91.56 188 GLU A N 1
ATOM 1653 C CA . GLU A 1 188 ? -11.866 13.546 8.195 1.00 91.56 188 GLU A CA 1
ATOM 1654 C C . GLU A 1 188 ? -10.791 14.186 9.090 1.00 91.56 188 GLU A C 1
ATOM 1656 O O . GLU A 1 188 ? -10.867 14.076 10.313 1.00 91.56 188 GLU A O 1
ATOM 1661 N N . TYR A 1 189 ? -9.778 14.829 8.500 1.00 89.88 189 TYR A N 1
ATOM 1662 C CA . TYR A 1 189 ? -8.596 15.344 9.198 1.00 89.88 189 TYR A CA 1
ATOM 1663 C C . TYR A 1 189 ? -7.889 14.277 10.070 1.00 89.88 189 TYR A C 1
ATOM 1665 O O . TYR A 1 189 ? -7.366 14.571 11.147 1.00 89.88 189 TYR A O 1
ATOM 1673 N N . ASP A 1 190 ? -7.868 13.020 9.612 1.00 88.62 190 ASP A N 1
ATOM 1674 C CA . ASP A 1 190 ? -7.268 11.873 10.313 1.00 88.62 190 ASP A CA 1
ATOM 1675 C C . ASP A 1 190 ? -6.681 10.865 9.310 1.00 88.62 190 ASP A C 1
ATOM 1677 O O . ASP A 1 190 ? -7.122 10.765 8.169 1.00 88.62 190 ASP A O 1
ATOM 1681 N N . TYR A 1 191 ? -5.728 10.037 9.746 1.00 89.25 191 TYR A N 1
ATOM 1682 C CA . TYR A 1 191 ? -5.266 8.853 9.008 1.00 89.25 191 TYR A CA 1
ATOM 1683 C C . TYR A 1 191 ? -6.257 7.684 9.143 1.00 89.25 191 TYR A C 1
ATOM 1685 O O . TYR A 1 191 ? -5.872 6.541 9.415 1.00 89.25 191 TYR A O 1
ATOM 1693 N N . ARG A 1 192 ? -7.552 7.967 8.995 1.00 92.62 192 ARG A N 1
ATOM 1694 C CA . ARG A 1 192 ? -8.631 7.001 9.210 1.00 92.62 192 ARG A CA 1
ATOM 1695 C C . ARG A 1 192 ? -8.634 5.914 8.142 1.00 92.62 192 ARG A C 1
ATOM 1697 O O . ARG A 1 192 ? -8.747 4.732 8.472 1.00 92.62 192 ARG A O 1
ATOM 1704 N N . TYR A 1 193 ? -8.486 6.297 6.884 1.00 95.56 193 TYR A N 1
ATOM 1705 C CA . TYR A 1 193 ? -8.509 5.400 5.743 1.00 95.56 193 TYR A CA 1
ATOM 1706 C C . TYR A 1 193 ? -7.095 4.989 5.335 1.00 95.56 193 TYR A C 1
ATOM 1708 O O . TYR A 1 193 ? -6.154 5.790 5.344 1.00 95.56 193 TYR A O 1
ATOM 1716 N N . PHE A 1 194 ? -6.937 3.727 4.941 1.00 95.62 194 PHE A N 1
ATOM 1717 C CA . PHE A 1 194 ? -5.674 3.204 4.431 1.00 95.62 194 PHE A CA 1
ATOM 1718 C C . PHE A 1 194 ? -5.884 2.266 3.248 1.00 95.62 194 PHE A C 1
ATOM 1720 O O . PHE A 1 194 ? -6.882 1.554 3.159 1.00 95.62 194 PHE A O 1
ATOM 1727 N N . CYS A 1 195 ? -4.898 2.244 2.357 1.00 96.94 195 CYS A N 1
ATOM 1728 C CA . CYS A 1 195 ? -4.828 1.280 1.271 1.00 96.94 195 CYS A CA 1
ATOM 1729 C C . CYS A 1 195 ? -4.095 0.037 1.745 1.00 96.94 195 CYS A C 1
ATOM 1731 O O . CYS A 1 195 ? -2.997 0.128 2.298 1.00 96.94 195 CYS A O 1
ATOM 1733 N N . ALA A 1 196 ? -4.679 -1.129 1.508 1.00 96.06 196 ALA A N 1
ATOM 1734 C CA . ALA A 1 196 ? -4.005 -2.387 1.764 1.00 96.06 196 ALA A CA 1
ATOM 1735 C C . ALA A 1 196 ? -4.356 -3.422 0.709 1.00 96.06 196 ALA A C 1
ATOM 1737 O O . ALA A 1 196 ? -5.466 -3.462 0.185 1.00 96.06 196 ALA A O 1
ATOM 1738 N N . GLU A 1 197 ? -3.392 -4.281 0.409 1.00 95.75 197 GLU A N 1
ATOM 1739 C CA . GLU A 1 197 ? -3.652 -5.438 -0.427 1.00 95.75 197 GLU A CA 1
ATOM 1740 C C . GLU A 1 197 ? -4.409 -6.499 0.380 1.00 95.75 197 GLU A C 1
ATOM 1742 O O . GLU A 1 197 ? -4.026 -6.833 1.506 1.00 95.75 197 GLU A O 1
ATOM 1747 N N . ARG A 1 198 ? -5.481 -7.037 -0.203 1.00 94.88 198 ARG A N 1
ATOM 1748 C CA . ARG A 1 198 ? -6.252 -8.137 0.366 1.00 94.88 198 ARG A CA 1
ATOM 1749 C C . ARG A 1 198 ? -5.388 -9.392 0.453 1.00 94.88 198 ARG A C 1
ATOM 1751 O O . ARG A 1 198 ? -4.984 -9.956 -0.562 1.00 94.88 198 ARG A O 1
ATOM 1758 N N . TYR A 1 199 ? -5.170 -9.867 1.671 1.00 92.50 199 TYR A N 1
ATOM 1759 C CA . TYR A 1 199 ? -4.469 -11.106 1.949 1.00 92.50 199 TYR A CA 1
ATOM 1760 C C . TYR A 1 199 ? -5.344 -12.311 1.601 1.00 92.50 199 TYR A C 1
ATOM 1762 O O . TYR A 1 199 ? -6.421 -12.510 2.158 1.00 92.50 199 TYR A O 1
ATOM 1770 N N . ASN A 1 200 ? -4.835 -13.133 0.690 1.00 84.62 200 ASN A N 1
ATOM 1771 C CA . ASN A 1 200 ? -5.428 -14.403 0.292 1.00 84.62 200 ASN A CA 1
ATOM 1772 C C . ASN A 1 200 ? -4.424 -15.517 0.604 1.00 84.62 200 ASN A C 1
ATOM 1774 O O . ASN A 1 200 ? -3.313 -15.486 0.061 1.00 84.62 200 ASN A O 1
ATOM 1778 N N . TRP A 1 201 ? -4.822 -16.459 1.462 1.00 66.81 201 TRP A N 1
ATOM 1779 C CA . TRP A 1 201 ? -4.071 -17.678 1.769 1.00 66.81 201 TRP A CA 1
ATOM 1780 C C . TRP A 1 201 ? -4.302 -18.746 0.692 1.00 66.81 201 TRP A C 1
ATOM 1782 O O . TRP A 1 201 ? -5.414 -18.816 0.117 1.00 66.81 201 TRP A O 1
#

Sequence (201 aa):
MKKLVLLLVLTALTATTFAAPERGRRNNNDDELRNRRSRDARDSRYNRDSRRNRQRDRRYDDRRRTRPDPTRAYRRYRHTPNRDYVRHNRRWTTARDYHRTVRPIYVYNNRWLRVSVSYVDGYYWDYDYDYPYFIYNGYRHRYSAYDTCNYELVDSWSDSVQRTFYTYSCSTGYDLCADLRDELNDYEYDYRYFCAERYNW

pLDDT: mean 74.95, std 22.4, range [37.25, 97.88]

Foldseek 3Di:
DDDDDDDDDDDDDDDDDDDDDDDDDDDPPVVVVVVVVVVVVVVVVVVVVVVVVVVVVPPPVVPQDPPLPQPDQQDQDADDADPDQDDFPDADQAPQSVLVVDDCVQQHPVWFGFAFAPDDAAWDQDPVRRFIWGDDSRGTFGQHQPYWFWKFKAFSVVRDTPDIQGPGGSRVSVNVSRNVQSVVCVVVSHNRIDITTTDDD